Protein AF-A0AB35UHZ3-F1 (afdb_monomer_lite)

Foldseek 3Di:
DDPQPVVCVVVVRDGPVRVVVVVVVVVVVVVVVVVVVVVVVVVVVVVVVVVVVVVVVVVVVVVVVVVVVVVVVVVVVVVVVVVVVVVVVVVVVVVVVVVVVVVVVVVVVVVVVVVLVVVLPVPDDPPDDPVVSVVVSCVVDVPPPPDDDPPPPPPPPPPPPPDDDDDDDDDDPDDDDPDDDDDPDVVVVVVVVVVVVVD

pLDDT: mean 75.97, std 23.44, range [29.17, 98.31]

Organism: NCBI:txid1034346

Structure (mmCIF, N/CA/C/O backbone):
data_AF-A0AB35UHZ3-F1
#
_entry.id   AF-A0AB35UHZ3-F1
#
loop_
_atom_site.group_PDB
_atom_site.id
_atom_site.type_symbol
_atom_site.label_atom_id
_atom_site.label_alt_id
_atom_site.label_comp_id
_atom_site.label_asym_id
_atom_site.label_entity_id
_atom_site.label_seq_id
_atom_site.pdbx_PDB_ins_code
_atom_site.Cartn_x
_atom_site.Cartn_y
_atom_site.Cartn_z
_atom_site.occupancy
_atom_site.B_iso_or_equiv
_atom_site.auth_seq_id
_atom_site.auth_comp_id
_atom_site.auth_asym_id
_atom_site.auth_atom_id
_atom_site.pdbx_PDB_model_num
ATOM 1 N N . MET A 1 1 ? -41.689 -11.304 87.223 1.00 49.06 1 MET A N 1
ATOM 2 C CA . MET A 1 1 ? -40.279 -11.035 86.878 1.00 49.06 1 MET A CA 1
ATOM 3 C C . MET A 1 1 ? -39.934 -11.722 85.562 1.00 49.06 1 MET A C 1
ATOM 5 O O . MET A 1 1 ? -40.329 -12.860 85.347 1.00 49.06 1 MET A O 1
ATOM 9 N N . ASP A 1 2 ? -39.207 -11.002 84.710 1.00 55.88 2 ASP A N 1
ATOM 10 C CA . ASP A 1 2 ? -38.076 -11.542 83.944 1.00 55.88 2 ASP A CA 1
ATOM 11 C C . ASP A 1 2 ? -38.291 -12.353 82.665 1.00 55.88 2 ASP A C 1
ATOM 13 O O . ASP A 1 2 ? -37.602 -13.344 82.442 1.00 55.88 2 ASP A O 1
ATOM 17 N N . LYS A 1 3 ? -39.124 -11.889 81.727 1.00 59.41 3 LYS A N 1
ATOM 18 C CA . LYS A 1 3 ? -38.836 -12.190 80.304 1.00 59.41 3 LYS A CA 1
ATOM 19 C C . LYS A 1 3 ? -37.902 -11.145 79.694 1.00 59.41 3 LYS A C 1
ATOM 21 O O . LYS A 1 3 ? -36.913 -11.494 79.065 1.00 59.41 3 LYS A O 1
ATOM 26 N N . THR A 1 4 ? -38.165 -9.871 79.960 1.00 61.00 4 THR A N 1
ATOM 27 C CA . THR A 1 4 ? -37.361 -8.730 79.498 1.00 61.00 4 THR A CA 1
ATOM 28 C C . THR A 1 4 ? -35.996 -8.638 80.178 1.00 61.00 4 THR A C 1
ATOM 30 O O . THR A 1 4 ? -35.012 -8.339 79.512 1.00 61.00 4 THR A O 1
ATOM 33 N N . VAL A 1 5 ? -35.912 -8.943 81.476 1.00 61.06 5 VAL A N 1
ATOM 34 C CA . VAL A 1 5 ? -34.632 -8.977 82.207 1.00 61.06 5 VAL A CA 1
ATOM 35 C C . VAL A 1 5 ? -33.779 -10.157 81.741 1.00 61.06 5 VAL A C 1
ATOM 37 O O . VAL A 1 5 ? -32.632 -9.936 81.376 1.00 61.06 5 VAL A O 1
ATOM 40 N N . LYS A 1 6 ? -34.355 -11.367 81.610 1.00 65.19 6 LYS A N 1
ATOM 41 C CA . LYS A 1 6 ? -33.663 -12.520 81.000 1.00 65.19 6 LYS A CA 1
ATOM 42 C C . LYS A 1 6 ? -33.138 -12.207 79.598 1.00 65.19 6 LYS A C 1
ATOM 44 O O . LYS A 1 6 ? -32.004 -12.554 79.297 1.00 65.19 6 LYS A O 1
ATOM 49 N N . PHE A 1 7 ? -33.932 -11.536 78.760 1.00 67.75 7 PHE A N 1
ATOM 50 C CA . PHE A 1 7 ? -33.507 -11.141 77.415 1.00 67.75 7 PHE A CA 1
ATOM 51 C C . PHE A 1 7 ? -32.309 -10.180 77.455 1.00 67.75 7 PHE A C 1
ATOM 53 O O . PHE A 1 7 ? -31.307 -10.433 76.794 1.00 67.75 7 PHE A O 1
ATOM 60 N N . LYS A 1 8 ? -32.365 -9.136 78.293 1.00 64.75 8 LYS A N 1
ATOM 61 C CA . LYS A 1 8 ? -31.242 -8.204 78.474 1.00 64.75 8 LYS A CA 1
ATOM 62 C C . LYS A 1 8 ? -29.982 -8.894 78.995 1.00 64.75 8 LYS A C 1
ATOM 64 O O . LYS A 1 8 ? -28.899 -8.581 78.526 1.00 64.75 8 LYS A O 1
ATOM 69 N N . THR A 1 9 ? -30.095 -9.840 79.926 1.00 71.06 9 THR A N 1
ATOM 70 C CA . THR A 1 9 ? -28.935 -10.585 80.443 1.00 71.06 9 THR A CA 1
ATOM 71 C C . THR A 1 9 ? -28.283 -11.463 79.371 1.00 71.06 9 THR A C 1
ATOM 73 O O . THR A 1 9 ? -27.063 -11.559 79.337 1.00 71.06 9 THR A O 1
ATOM 76 N N . VAL A 1 10 ? -29.074 -12.075 78.480 1.00 73.31 10 VAL A N 1
ATOM 77 C CA . VAL A 1 10 ? -28.561 -12.893 77.363 1.00 73.31 10 VAL A CA 1
ATOM 78 C C . VAL A 1 10 ? -27.892 -12.030 76.286 1.00 73.31 10 VAL A C 1
ATOM 80 O O . VAL A 1 10 ? -26.909 -12.457 75.690 1.00 73.31 10 VAL A O 1
ATOM 83 N N . PHE A 1 11 ? -28.382 -10.808 76.067 1.00 72.12 11 PHE A N 1
ATOM 84 C CA . PHE A 1 11 ? -27.860 -9.867 75.071 1.00 72.12 11 PHE A CA 1
ATOM 85 C C . PHE A 1 11 ? -27.055 -8.716 75.696 1.00 72.12 11 PHE A C 1
ATOM 87 O O . PHE A 1 11 ? -27.170 -7.578 75.255 1.00 72.12 11 PHE A O 1
ATOM 94 N N . ASN A 1 12 ? -26.250 -8.979 76.734 1.00 79.81 12 ASN A N 1
ATOM 95 C CA . ASN A 1 12 ? -25.307 -8.010 77.326 1.00 79.81 12 ASN A CA 1
ATOM 96 C C . ASN A 1 12 ? -25.883 -6.601 77.629 1.00 79.81 12 ASN A C 1
ATOM 98 O O . ASN A 1 12 ? -25.170 -5.605 77.570 1.00 79.81 12 ASN A O 1
ATOM 102 N N . GLY A 1 13 ? -27.167 -6.499 77.974 1.00 79.12 13 GLY A N 1
ATOM 103 C CA . GLY A 1 13 ? -27.854 -5.251 78.323 1.00 79.12 13 GLY A CA 1
ATOM 104 C C . GLY A 1 13 ? -28.809 -4.703 77.256 1.00 79.12 13 GLY A C 1
ATOM 105 O O . GLY A 1 13 ? -29.652 -3.867 77.601 1.00 79.12 13 GLY A O 1
ATOM 106 N N . TYR A 1 14 ? -28.759 -5.205 76.019 1.00 80.31 14 TYR A N 1
ATOM 107 C CA . TYR A 1 14 ? -29.633 -4.760 74.929 1.00 80.31 14 TYR A CA 1
ATOM 108 C C . TYR A 1 14 ? -31.063 -5.293 75.071 1.00 80.31 14 TYR A C 1
ATOM 110 O O . TYR A 1 14 ? -31.311 -6.454 75.410 1.00 80.31 14 TYR A O 1
ATOM 118 N N . SER A 1 15 ? -32.038 -4.426 74.816 1.00 83.75 15 SER A N 1
ATOM 119 C CA . SER A 1 15 ? -33.444 -4.797 74.699 1.00 83.75 15 SER A CA 1
ATOM 120 C C . SER A 1 15 ? -33.733 -5.454 73.349 1.00 83.75 15 SER A C 1
ATOM 122 O O . SER A 1 15 ? -33.038 -5.232 72.363 1.00 83.75 15 SER A O 1
ATOM 124 N N . LYS A 1 16 ? -34.810 -6.243 73.292 1.00 83.88 16 LYS A N 1
ATOM 125 C CA . LYS A 1 16 ? -35.265 -6.889 72.054 1.00 83.88 16 LYS A CA 1
ATOM 126 C C . LYS A 1 16 ? -35.447 -5.891 70.908 1.00 83.88 16 LYS A C 1
ATOM 128 O O . LYS A 1 16 ? -35.025 -6.165 69.797 1.00 83.88 16 LYS A O 1
ATOM 133 N N . THR A 1 17 ? -36.021 -4.730 71.204 1.00 85.44 17 THR A N 1
ATOM 134 C CA . THR A 1 17 ? -36.287 -3.689 70.212 1.00 85.44 17 THR A CA 1
ATOM 135 C C . THR A 1 17 ? -35.003 -3.106 69.621 1.00 85.44 17 THR A C 1
ATOM 137 O O . THR A 1 17 ? -34.953 -2.873 68.422 1.00 85.44 17 THR A O 1
ATOM 140 N N . GLU A 1 18 ? -33.960 -2.911 70.436 1.00 85.56 18 GLU A N 1
ATOM 141 C CA . GLU A 1 18 ? -32.652 -2.420 69.967 1.00 85.56 18 GLU A CA 1
ATOM 142 C C . GLU A 1 18 ? -31.957 -3.448 69.067 1.00 85.56 18 GLU A C 1
ATOM 144 O O . GLU A 1 18 ? -31.389 -3.084 68.042 1.00 85.56 18 GLU A O 1
ATOM 149 N N . VAL A 1 19 ? -32.047 -4.737 69.417 1.00 87.31 19 VAL A N 1
ATOM 150 C CA . VAL A 1 19 ? -31.505 -5.825 68.589 1.00 87.31 19 VAL A CA 1
ATOM 151 C C . VAL A 1 19 ? -32.262 -5.930 67.262 1.00 87.31 19 VAL A C 1
ATOM 153 O O . VAL A 1 19 ? -31.631 -5.976 66.212 1.00 87.31 19 VAL A O 1
ATOM 156 N N . ASP A 1 20 ? -33.598 -5.914 67.289 1.00 88.94 20 ASP A N 1
ATOM 157 C CA . ASP A 1 20 ? -34.429 -5.980 66.079 1.00 88.94 20 ASP A CA 1
ATOM 158 C C . ASP A 1 20 ? -34.189 -4.759 65.168 1.00 88.94 20 ASP A C 1
ATOM 160 O O . ASP A 1 20 ? -34.125 -4.891 63.946 1.00 88.94 20 ASP A O 1
ATOM 164 N N . GLN A 1 21 ? -34.010 -3.568 65.750 1.00 90.81 21 GLN A N 1
ATOM 165 C CA . GLN A 1 21 ? -33.693 -2.356 64.998 1.00 90.81 21 GLN A CA 1
ATOM 166 C C . GLN A 1 21 ? -32.311 -2.443 64.339 1.00 90.81 21 GLN A C 1
ATOM 168 O O . GLN A 1 21 ? -32.199 -2.177 63.145 1.00 90.81 21 GLN A O 1
ATOM 173 N N . TYR A 1 22 ? -31.286 -2.876 65.077 1.00 91.75 22 TYR A N 1
ATOM 174 C CA . TYR A 1 22 ? -29.945 -3.066 64.522 1.00 91.75 22 TYR A CA 1
ATOM 175 C C . TYR A 1 22 ? -29.931 -4.100 63.388 1.00 91.75 22 TYR A C 1
ATOM 177 O O . TYR A 1 22 ? -29.310 -3.873 62.353 1.00 91.75 22 TYR A O 1
ATOM 185 N N . LEU A 1 23 ? -30.651 -5.217 63.545 1.00 92.19 23 LEU A N 1
ATOM 186 C CA . LEU A 1 23 ? -30.766 -6.236 62.498 1.00 92.19 23 LEU A CA 1
ATOM 187 C C . LEU A 1 23 ? -31.453 -5.691 61.237 1.00 92.19 23 LEU A C 1
ATOM 189 O O . LEU A 1 23 ? -30.994 -5.977 60.134 1.00 92.19 23 LEU A O 1
ATOM 193 N N . ASN A 1 24 ? -32.500 -4.874 61.385 1.00 94.81 24 ASN A N 1
ATOM 194 C CA . ASN A 1 24 ? -33.162 -4.223 60.250 1.00 94.81 24 ASN A CA 1
ATOM 195 C C . ASN A 1 24 ? -32.256 -3.198 59.548 1.00 94.81 24 ASN A C 1
ATOM 197 O O . ASN A 1 24 ? -32.257 -3.109 58.318 1.00 94.81 24 ASN A O 1
ATOM 201 N N . GLU A 1 25 ? -31.480 -2.421 60.307 1.00 95.00 25 GLU A N 1
ATOM 202 C CA . GLU A 1 25 ? -30.504 -1.475 59.755 1.00 95.00 25 GLU A CA 1
ATOM 203 C C . GLU A 1 25 ? -29.391 -2.207 58.994 1.00 95.00 25 GLU A C 1
ATOM 205 O O . GLU A 1 25 ? -29.036 -1.798 57.886 1.00 95.00 25 GLU A O 1
ATOM 210 N N . LEU A 1 26 ? -28.892 -3.319 59.543 1.00 95.38 26 LEU A N 1
ATOM 211 C CA . LEU A 1 26 ? -27.867 -4.147 58.914 1.00 95.38 26 LEU A CA 1
ATOM 212 C C . LEU A 1 26 ? -28.373 -4.803 57.622 1.00 95.38 26 LEU A C 1
ATOM 214 O O . LEU A 1 26 ? -27.672 -4.768 56.614 1.00 95.38 26 LEU A O 1
ATOM 218 N N . ASP A 1 27 ? -29.592 -5.352 57.623 1.00 95.88 27 ASP A N 1
ATOM 219 C CA . ASP A 1 27 ? -30.205 -5.915 56.412 1.00 95.88 27 ASP A CA 1
ATOM 220 C C . ASP A 1 27 ? -30.384 -4.833 55.339 1.00 95.88 27 ASP A C 1
ATOM 222 O O . ASP A 1 27 ? -29.987 -5.013 54.189 1.00 95.88 27 ASP A O 1
ATOM 226 N N . THR A 1 28 ? -30.862 -3.647 55.726 1.00 96.50 28 THR A N 1
ATOM 227 C CA . THR A 1 28 ? -31.002 -2.510 54.804 1.00 96.50 28 THR A CA 1
ATOM 228 C C . THR A 1 28 ? -29.656 -2.090 54.205 1.00 96.50 28 THR A C 1
ATOM 230 O O . THR A 1 28 ? -29.567 -1.843 52.999 1.00 96.50 28 THR A O 1
ATOM 233 N N . GLN A 1 29 ? -28.592 -2.014 55.013 1.00 96.19 29 GLN A N 1
ATOM 234 C CA . GLN A 1 29 ? -27.242 -1.721 54.519 1.00 96.19 29 GLN A CA 1
ATOM 235 C C . GLN A 1 29 ? -26.752 -2.794 53.549 1.00 96.19 29 GLN A C 1
ATOM 237 O O . GLN A 1 29 ? -26.299 -2.451 52.457 1.00 96.19 29 GLN A O 1
ATOM 242 N N . TYR A 1 30 ? -26.911 -4.071 53.899 1.00 96.38 30 TYR A N 1
ATOM 243 C CA . TYR A 1 30 ? -26.516 -5.188 53.048 1.00 96.38 30 TYR A CA 1
ATOM 244 C C . TYR A 1 30 ? -27.223 -5.149 51.686 1.00 96.38 30 TYR A C 1
ATOM 246 O O . TYR A 1 30 ? -26.570 -5.254 50.648 1.00 96.38 30 TYR A O 1
ATOM 254 N N . GLN A 1 31 ? -28.541 -4.926 51.661 1.00 96.25 31 GLN A N 1
ATOM 255 C CA . GLN A 1 31 ? -29.294 -4.816 50.407 1.00 96.25 31 GLN A CA 1
ATOM 256 C C . GLN A 1 31 ? -28.825 -3.626 49.560 1.00 96.25 31 GLN A C 1
ATOM 258 O O . GLN A 1 31 ? -28.671 -3.748 48.342 1.00 96.25 31 GLN A O 1
ATOM 263 N N . ASN A 1 32 ? -28.556 -2.481 50.192 1.00 96.44 32 ASN A N 1
ATOM 264 C CA . ASN A 1 32 ? -28.061 -1.290 49.503 1.00 96.44 32 ASN A CA 1
ATOM 265 C C . ASN A 1 32 ? -26.665 -1.505 48.904 1.00 96.44 32 ASN A C 1
ATOM 267 O O . ASN A 1 32 ? -26.437 -1.140 47.748 1.00 96.44 32 ASN A O 1
ATOM 271 N N . GLU A 1 33 ? -25.743 -2.117 49.649 1.00 96.56 33 GLU A N 1
ATOM 272 C CA . GLU A 1 33 ? -24.407 -2.460 49.151 1.00 96.56 33 GLU A CA 1
ATOM 273 C C . GLU A 1 33 ? -24.481 -3.487 48.022 1.00 96.56 33 GLU A C 1
ATOM 275 O O . GLU A 1 33 ? -23.847 -3.305 46.982 1.00 96.56 33 GLU A O 1
ATOM 280 N N . HIS A 1 34 ? -25.315 -4.517 48.165 1.00 96.62 34 HIS A N 1
ATOM 281 C CA . HIS A 1 34 ? -25.523 -5.517 47.123 1.00 96.62 34 HIS A CA 1
ATOM 282 C C . HIS A 1 34 ? -26.044 -4.885 45.819 1.00 96.62 34 HIS A C 1
ATOM 284 O O . HIS A 1 34 ? -25.563 -5.193 44.722 1.00 96.62 34 HIS A O 1
ATOM 290 N N . LEU A 1 35 ? -26.989 -3.944 45.918 1.00 97.12 35 LEU A N 1
ATOM 291 C CA . LEU A 1 35 ? -27.477 -3.149 44.787 1.00 97.12 35 LEU A CA 1
ATOM 292 C C . LEU A 1 35 ? -26.380 -2.270 44.175 1.00 97.12 35 LEU A C 1
ATOM 294 O O . LEU A 1 35 ? -26.283 -2.180 42.949 1.00 97.12 35 LEU A O 1
ATOM 298 N N . ALA A 1 36 ? -25.552 -1.627 45.000 1.00 96.88 36 ALA A N 1
ATOM 299 C CA . ALA A 1 36 ? -24.447 -0.795 44.533 1.00 96.88 36 ALA A CA 1
ATOM 300 C C . ALA A 1 36 ? -23.397 -1.620 43.773 1.00 96.88 36 ALA A C 1
ATOM 302 O O . ALA A 1 36 ? -23.001 -1.235 42.671 1.00 96.88 36 ALA A O 1
ATOM 303 N N . ILE A 1 37 ? -23.016 -2.785 44.304 1.00 96.44 37 ILE A N 1
ATOM 304 C CA . ILE A 1 37 ? -22.088 -3.725 43.661 1.00 96.44 37 ILE A CA 1
ATOM 305 C C . ILE A 1 37 ? -22.668 -4.223 42.336 1.00 96.44 37 ILE A C 1
ATOM 307 O O . ILE A 1 37 ? -21.986 -4.180 41.315 1.00 96.44 37 ILE A O 1
ATOM 311 N N . SER A 1 38 ? -23.943 -4.621 42.319 1.00 97.12 38 SER A N 1
ATOM 312 C CA . SER A 1 38 ? -24.609 -5.099 41.100 1.00 97.12 38 SER A CA 1
ATOM 313 C C . SER A 1 38 ? -24.605 -4.037 39.993 1.00 97.12 38 SER A C 1
ATOM 315 O O . SER A 1 38 ? -24.315 -4.333 38.834 1.00 97.12 38 SER A O 1
ATOM 317 N N . ARG A 1 39 ? -24.867 -2.770 40.345 1.00 97.44 39 ARG A N 1
ATOM 318 C CA . ARG A 1 39 ? -24.799 -1.640 39.402 1.00 97.44 39 ARG A CA 1
ATOM 319 C C . ARG A 1 39 ? -23.380 -1.391 38.903 1.00 97.44 39 ARG A C 1
ATOM 321 O O . ARG A 1 39 ? -23.199 -1.116 37.719 1.00 97.44 39 ARG A O 1
ATOM 328 N N . LEU A 1 40 ? -22.389 -1.480 39.789 1.00 97.81 40 LEU A N 1
ATOM 329 C CA . LEU A 1 40 ? -20.987 -1.306 39.424 1.00 97.81 40 LEU A CA 1
ATOM 330 C C . LEU A 1 40 ? -20.530 -2.397 38.449 1.00 97.81 40 LEU A C 1
ATOM 332 O O . LEU A 1 40 ? -19.910 -2.075 37.440 1.00 97.81 40 LEU A O 1
ATOM 336 N N . MET A 1 41 ? -20.887 -3.660 38.707 1.00 97.31 41 MET A N 1
ATOM 337 C CA . MET A 1 41 ? -20.579 -4.780 37.813 1.00 97.31 41 MET A CA 1
ATOM 338 C C . MET A 1 41 ? -21.206 -4.593 36.433 1.00 97.31 41 MET A C 1
ATOM 340 O O . MET A 1 41 ? -20.506 -4.721 35.433 1.00 97.31 41 MET A O 1
ATOM 344 N N . LEU A 1 42 ? -22.489 -4.222 36.368 1.00 97.50 42 LEU A N 1
ATOM 345 C CA . LEU A 1 42 ? -23.168 -3.971 35.096 1.00 97.50 42 LEU A CA 1
ATOM 346 C C . LEU A 1 42 ? -22.502 -2.827 34.312 1.00 97.50 42 LEU A C 1
ATOM 348 O O . LEU A 1 42 ? -22.315 -2.916 33.102 1.00 97.50 42 LEU A O 1
ATOM 352 N N . ASN A 1 43 ? -22.116 -1.748 34.997 1.00 97.62 43 ASN A N 1
ATOM 353 C CA . ASN A 1 43 ? -21.422 -0.628 34.364 1.00 97.62 43 ASN A CA 1
ATOM 354 C C . ASN A 1 43 ? -20.041 -1.053 33.838 1.00 97.62 43 ASN A C 1
ATOM 356 O O . ASN A 1 43 ? -19.709 -0.774 32.689 1.00 97.62 43 ASN A O 1
ATOM 360 N N . ALA A 1 44 ? -19.271 -1.796 34.636 1.00 96.38 44 ALA A N 1
ATOM 361 C CA . ALA A 1 44 ? -17.966 -2.310 34.232 1.00 96.38 44 ALA A CA 1
ATOM 362 C C . ALA A 1 44 ? -18.052 -3.265 33.027 1.00 96.38 44 ALA A C 1
ATOM 364 O O . ALA A 1 44 ? -17.200 -3.200 32.138 1.00 96.38 44 ALA A O 1
ATOM 365 N N . GLN A 1 45 ? -19.089 -4.106 32.971 1.00 97.81 45 GLN A N 1
ATOM 366 C CA . GLN A 1 45 ? -19.374 -4.980 31.829 1.00 97.81 45 GLN A CA 1
ATOM 367 C C . GLN A 1 45 ? -19.685 -4.160 30.577 1.00 97.81 45 GLN A C 1
ATOM 369 O O . GLN A 1 45 ? -18.951 -4.253 29.598 1.00 97.81 45 GLN A O 1
ATOM 374 N N . ASN A 1 46 ? -20.668 -3.258 30.650 1.00 97.88 46 ASN A N 1
ATOM 375 C CA . ASN A 1 46 ? -21.024 -2.389 29.526 1.00 97.88 46 ASN A CA 1
ATOM 376 C C . ASN A 1 46 ? -19.826 -1.569 29.030 1.00 97.88 46 ASN A C 1
ATOM 378 O O . ASN A 1 46 ? -19.655 -1.363 27.829 1.00 97.88 46 ASN A O 1
ATOM 382 N N . ARG A 1 47 ? -18.981 -1.089 29.950 1.00 97.69 47 ARG A N 1
ATOM 383 C CA . ARG A 1 47 ? -17.790 -0.324 29.589 1.00 97.69 47 ARG A CA 1
ATOM 384 C C . ARG A 1 47 ? -16.731 -1.194 28.920 1.00 97.69 47 ARG A C 1
ATOM 386 O O . ARG A 1 47 ? -16.091 -0.724 27.984 1.00 97.69 47 ARG A O 1
ATOM 393 N N . SER A 1 48 ? -16.555 -2.433 29.373 1.00 97.44 48 SER A N 1
ATOM 394 C CA . SER A 1 48 ? -15.655 -3.388 28.718 1.00 97.44 48 SER A CA 1
ATOM 395 C C . SER A 1 48 ? -16.129 -3.716 27.309 1.00 97.44 48 SER A C 1
ATOM 397 O O . SER A 1 48 ? -15.330 -3.635 26.381 1.00 97.44 48 SER A O 1
ATOM 399 N N . ASP A 1 49 ? -17.421 -3.986 27.129 1.00 97.81 49 ASP A N 1
ATOM 400 C CA . ASP A 1 49 ? -17.995 -4.299 25.817 1.00 97.81 49 ASP A CA 1
ATOM 401 C C . ASP A 1 49 ? -17.822 -3.134 24.835 1.00 97.81 49 ASP A C 1
ATOM 403 O O . ASP A 1 49 ? -17.440 -3.338 23.684 1.00 97.81 49 ASP A O 1
ATOM 407 N N . GLN A 1 50 ? -18.008 -1.893 25.299 1.00 98.12 50 GLN A N 1
ATOM 408 C CA . GLN A 1 50 ? -17.722 -0.698 24.498 1.00 98.12 50 GLN A CA 1
ATOM 409 C C . GLN A 1 50 ? -16.253 -0.617 24.075 1.00 98.12 50 GLN A C 1
ATOM 411 O O . GLN A 1 50 ? -15.967 -0.351 22.911 1.00 98.12 50 GLN A O 1
ATOM 416 N N . ILE A 1 51 ? -15.318 -0.854 25.000 1.00 98.06 51 ILE A N 1
ATOM 417 C CA . ILE A 1 51 ? -13.880 -0.809 24.700 1.00 98.06 51 ILE A CA 1
ATOM 418 C C . ILE A 1 51 ? -13.512 -1.881 23.671 1.00 98.06 51 ILE A C 1
ATOM 420 O O . ILE A 1 51 ? -12.754 -1.597 22.745 1.00 98.06 51 ILE A O 1
ATOM 424 N N . ILE A 1 52 ? -14.055 -3.092 23.817 1.00 98.06 52 ILE A N 1
ATOM 425 C CA . ILE A 1 52 ? -13.827 -4.194 22.878 1.00 98.06 52 ILE A CA 1
ATOM 426 C C . ILE A 1 52 ? -14.355 -3.814 21.496 1.00 98.06 52 ILE A C 1
ATOM 428 O O . ILE A 1 52 ? -13.603 -3.872 20.528 1.00 98.06 52 ILE A O 1
ATOM 432 N N . HIS A 1 53 ? -15.595 -3.336 21.410 1.00 97.88 53 HIS A N 1
ATOM 433 C CA . HIS A 1 53 ? -16.195 -2.945 20.138 1.00 97.88 53 HIS A CA 1
ATOM 434 C C . HIS A 1 53 ? -15.422 -1.804 19.456 1.00 97.88 53 HIS A C 1
ATOM 436 O O . HIS A 1 53 ? -15.194 -1.831 18.247 1.00 97.88 53 HIS A O 1
ATOM 442 N N . GLU A 1 54 ? -14.994 -0.784 20.205 1.00 98.06 54 GLU A N 1
ATOM 443 C CA . GLU A 1 54 ? -14.169 0.299 19.658 1.00 98.06 54 GLU A CA 1
ATOM 444 C C . GLU A 1 54 ? -12.812 -0.215 19.155 1.00 98.06 54 GLU A C 1
ATOM 446 O O . GLU A 1 54 ? -12.330 0.227 18.109 1.00 98.06 54 GLU A O 1
ATOM 451 N N . ALA A 1 55 ? -12.187 -1.145 19.880 1.00 97.44 55 ALA A N 1
ATOM 452 C CA . ALA A 1 55 ? -10.919 -1.742 19.479 1.00 97.44 55 ALA A CA 1
ATOM 453 C C . ALA A 1 55 ? -11.068 -2.589 18.206 1.00 97.44 55 ALA A C 1
ATOM 455 O O . ALA A 1 55 ? -10.243 -2.471 17.299 1.00 97.44 55 ALA A O 1
ATOM 456 N N . GLU A 1 56 ? -12.130 -3.388 18.109 1.00 98.12 56 GLU A N 1
ATOM 457 C CA . GLU A 1 56 ? -12.455 -4.186 16.923 1.00 98.12 56 GLU A CA 1
ATOM 458 C C . GLU A 1 56 ? -12.713 -3.299 15.704 1.00 98.12 56 GLU A C 1
ATOM 460 O O . GLU A 1 56 ? -12.164 -3.552 14.630 1.00 98.12 56 GLU A O 1
ATOM 465 N N . GLN A 1 57 ? -13.471 -2.213 15.874 1.00 98.31 57 GLN A N 1
ATOM 466 C CA . GLN A 1 57 ? -13.721 -1.259 14.798 1.00 98.31 57 GLN A CA 1
ATOM 467 C C . GLN A 1 57 ? -12.420 -0.615 14.304 1.00 98.31 57 GLN A C 1
ATOM 469 O O . GLN A 1 57 ? -12.153 -0.607 13.103 1.00 98.31 57 GLN A O 1
ATOM 474 N N . ARG A 1 58 ? -11.569 -0.123 15.215 1.00 97.81 58 ARG A N 1
ATOM 475 C CA . ARG A 1 58 ? -10.276 0.469 14.832 1.00 97.81 58 ARG A CA 1
ATOM 476 C C . ARG A 1 58 ? -9.363 -0.547 14.154 1.00 97.81 58 ARG A C 1
ATOM 478 O O . ARG A 1 58 ? -8.676 -0.201 13.198 1.00 97.81 58 ARG A O 1
ATOM 485 N N . ALA A 1 59 ? -9.350 -1.795 14.620 1.00 97.38 59 ALA A N 1
ATOM 486 C CA . ALA A 1 59 ? -8.578 -2.856 13.985 1.00 97.38 59 ALA A CA 1
ATOM 487 C C . ALA A 1 59 ? -9.060 -3.118 12.549 1.00 97.38 59 ALA A C 1
ATOM 489 O O . ALA A 1 59 ? -8.237 -3.215 11.638 1.00 97.38 59 ALA A O 1
ATOM 490 N N . ALA A 1 60 ? -10.376 -3.163 12.328 1.00 97.88 60 ALA A N 1
ATOM 491 C CA . ALA A 1 60 ? -10.955 -3.317 10.996 1.00 97.88 60 ALA A CA 1
ATOM 492 C C . ALA A 1 60 ? -10.604 -2.140 10.068 1.00 97.88 60 ALA A C 1
ATOM 494 O O . ALA A 1 60 ? -10.236 -2.357 8.915 1.00 97.88 60 ALA A O 1
ATOM 495 N N . GLU A 1 61 ? -10.648 -0.904 10.571 1.00 98.00 61 GLU A N 1
ATOM 496 C CA . GLU A 1 61 ? -10.257 0.294 9.814 1.00 98.00 61 GLU A CA 1
ATOM 497 C C . GLU A 1 61 ? -8.773 0.271 9.418 1.00 98.00 61 GLU A C 1
ATOM 499 O O . GLU A 1 61 ? -8.429 0.574 8.272 1.00 98.00 61 GLU A O 1
ATOM 504 N N . ILE A 1 62 ? -7.888 -0.136 10.334 1.00 98.06 62 ILE A N 1
ATOM 505 C CA . ILE A 1 62 ? -6.450 -0.274 10.062 1.00 98.06 62 ILE A CA 1
ATOM 506 C C . ILE A 1 62 ? -6.203 -1.335 8.987 1.00 98.06 62 ILE A C 1
ATOM 508 O O . ILE A 1 62 ? -5.437 -1.084 8.056 1.00 98.06 62 ILE A O 1
ATOM 512 N N . LEU A 1 63 ? -6.856 -2.496 9.088 1.00 98.06 63 LEU A N 1
ATOM 513 C CA . LEU A 1 63 ? -6.726 -3.568 8.099 1.00 98.06 63 LEU A CA 1
ATOM 514 C C . LEU A 1 63 ? -7.222 -3.122 6.721 1.00 98.06 63 LEU A C 1
ATOM 516 O O . LEU A 1 63 ? -6.510 -3.293 5.734 1.00 98.06 63 LEU A O 1
ATOM 520 N N . ALA A 1 64 ? -8.390 -2.480 6.653 1.00 97.75 64 ALA A N 1
ATOM 521 C CA . ALA A 1 64 ? -8.937 -1.968 5.400 1.00 97.75 64 ALA A CA 1
ATOM 522 C C . ALA A 1 64 ? -8.003 -0.939 4.744 1.00 97.75 64 ALA A C 1
ATOM 524 O O . ALA A 1 64 ? -7.787 -0.976 3.530 1.00 97.75 64 ALA A O 1
ATOM 525 N N . LYS A 1 65 ? -7.406 -0.047 5.544 1.00 97.94 65 LYS A N 1
ATOM 526 C CA . LYS A 1 65 ? -6.424 0.922 5.052 1.00 97.94 65 LYS A CA 1
ATOM 527 C C . LYS A 1 65 ? -5.153 0.239 4.548 1.00 97.94 65 LYS A C 1
ATOM 529 O O . LYS A 1 65 ? -4.708 0.538 3.446 1.00 97.94 65 LYS A O 1
ATOM 534 N N . ALA A 1 66 ? -4.606 -0.710 5.306 1.00 96.81 66 ALA A N 1
ATOM 535 C CA . ALA A 1 66 ? -3.411 -1.449 4.905 1.00 96.81 66 ALA A CA 1
ATOM 536 C C . ALA A 1 66 ? -3.625 -2.235 3.599 1.00 96.81 66 ALA A C 1
ATOM 538 O O . ALA A 1 66 ? -2.746 -2.265 2.738 1.00 96.81 66 ALA A O 1
ATOM 539 N N . GLU A 1 67 ? -4.804 -2.834 3.410 1.00 97.38 67 GLU A N 1
ATOM 540 C CA . GLU A 1 67 ? -5.162 -3.501 2.157 1.00 97.38 67 GLU A CA 1
ATOM 541 C C . GLU A 1 67 ? -5.276 -2.525 0.980 1.00 97.38 67 GLU A C 1
ATOM 543 O O . GLU A 1 67 ? -4.845 -2.851 -0.129 1.00 97.38 67 GLU A O 1
ATOM 548 N N . ALA A 1 68 ? -5.853 -1.341 1.198 1.00 97.62 68 ALA A N 1
ATOM 549 C CA . ALA A 1 68 ? -5.951 -0.306 0.174 1.00 97.62 68 ALA A CA 1
ATOM 550 C C . ALA A 1 68 ? -4.562 0.202 -0.241 1.00 97.62 68 ALA A C 1
ATOM 552 O O . ALA A 1 68 ? -4.250 0.214 -1.434 1.00 97.62 68 ALA A O 1
ATOM 553 N N . ASP A 1 69 ? -3.708 0.521 0.733 1.00 97.62 69 ASP A N 1
ATOM 554 C CA . ASP A 1 69 ? -2.335 0.977 0.505 1.00 97.62 69 ASP A CA 1
ATOM 555 C C . ASP A 1 69 ? -1.519 -0.103 -0.226 1.00 97.62 69 ASP A C 1
ATOM 557 O O . ASP A 1 69 ? -0.832 0.180 -1.208 1.00 97.62 69 ASP A O 1
ATOM 561 N N . SER A 1 70 ? -1.655 -1.373 0.174 1.00 96.88 70 SER A N 1
ATOM 562 C CA . SER A 1 70 ? -0.989 -2.499 -0.491 1.00 96.88 70 SER A CA 1
ATOM 563 C C . SER A 1 70 ? -1.417 -2.654 -1.955 1.00 96.88 70 SER A C 1
ATOM 565 O O . SER A 1 70 ? -0.573 -2.862 -2.832 1.00 96.88 70 SER A O 1
ATOM 567 N N . LYS A 1 71 ? -2.718 -2.523 -2.249 1.00 97.44 71 LYS A N 1
ATOM 568 C CA . LYS A 1 71 ? -3.234 -2.565 -3.628 1.00 97.44 71 LYS A CA 1
ATOM 569 C C . LYS A 1 71 ? -2.700 -1.407 -4.465 1.00 97.44 71 LYS A C 1
ATOM 571 O O . LYS A 1 71 ? -2.325 -1.635 -5.613 1.00 97.44 71 LYS A O 1
ATOM 576 N N . MET A 1 72 ? -2.643 -0.205 -3.895 1.00 98.06 72 MET A N 1
ATOM 577 C CA . MET A 1 72 ? -2.112 0.985 -4.562 1.00 98.06 72 MET A CA 1
ATOM 578 C C . MET A 1 72 ? -0.630 0.811 -4.903 1.00 98.06 72 MET A C 1
ATOM 580 O O . MET A 1 72 ? -0.269 0.905 -6.072 1.00 98.06 72 MET A O 1
ATOM 584 N N . ILE A 1 73 ? 0.197 0.429 -3.925 1.00 97.50 73 ILE A N 1
ATOM 585 C CA . ILE A 1 73 ? 1.633 0.176 -4.130 1.00 97.50 73 ILE A CA 1
ATOM 586 C C . ILE A 1 73 ? 1.848 -0.886 -5.213 1.00 97.50 73 ILE A C 1
ATOM 588 O O . ILE A 1 73 ? 2.714 -0.741 -6.073 1.00 97.50 73 ILE A O 1
ATOM 592 N N . ARG A 1 74 ? 1.051 -1.961 -5.207 1.00 97.38 74 ARG A N 1
ATOM 593 C CA . ARG A 1 74 ? 1.155 -3.011 -6.227 1.00 97.38 74 ARG A CA 1
ATOM 594 C C . ARG A 1 74 ? 0.789 -2.503 -7.623 1.00 97.38 74 ARG A C 1
ATOM 596 O O . ARG A 1 74 ? 1.442 -2.894 -8.587 1.00 97.38 74 ARG A O 1
ATOM 603 N N . ALA A 1 75 ? -0.245 -1.673 -7.736 1.00 97.25 75 ALA A N 1
ATOM 604 C CA . ALA A 1 75 ? -0.648 -1.086 -9.009 1.00 97.25 75 ALA A CA 1
ATOM 605 C C . ALA A 1 75 ? 0.430 -0.136 -9.553 1.00 97.25 75 ALA A C 1
ATOM 607 O O . ALA A 1 75 ? 0.808 -0.258 -10.716 1.00 97.25 75 ALA A O 1
ATOM 608 N N . GLU A 1 76 ? 0.977 0.734 -8.702 1.00 97.62 76 GLU A N 1
ATOM 609 C CA . GLU A 1 76 ? 2.082 1.633 -9.052 1.00 97.62 76 GLU A CA 1
ATOM 610 C C . GLU A 1 76 ? 3.328 0.851 -9.481 1.00 97.62 76 GLU A C 1
ATOM 612 O O . GLU A 1 76 ? 3.928 1.156 -10.509 1.00 97.62 76 GLU A O 1
ATOM 617 N N . ALA A 1 77 ? 3.688 -0.209 -8.753 1.00 96.81 77 ALA A N 1
ATOM 618 C CA . ALA A 1 77 ? 4.837 -1.042 -9.092 1.00 96.81 77 ALA A CA 1
ATOM 619 C C . ALA A 1 77 ? 4.681 -1.742 -10.454 1.00 96.81 77 ALA A C 1
ATOM 621 O O . ALA A 1 77 ? 5.634 -1.786 -11.235 1.00 96.81 77 ALA A O 1
ATOM 622 N N . GLU A 1 78 ? 3.497 -2.280 -10.767 1.00 97.44 78 GLU A N 1
ATOM 623 C CA . GLU A 1 78 ? 3.248 -2.879 -12.086 1.00 97.44 78 GLU A CA 1
ATOM 624 C C . GLU A 1 78 ? 3.241 -1.829 -13.201 1.00 97.44 78 GLU A C 1
ATOM 626 O O . GLU A 1 78 ? 3.744 -2.110 -14.289 1.00 97.44 78 GLU A O 1
ATOM 631 N N . GLN A 1 79 ? 2.741 -0.618 -12.937 1.00 98.00 79 GLN A N 1
ATOM 632 C CA . GLN A 1 79 ? 2.801 0.481 -13.897 1.00 98.00 79 GLN A CA 1
ATOM 633 C C . GLN A 1 79 ? 4.251 0.889 -14.187 1.00 98.00 79 GLN A C 1
ATOM 635 O O . GLN A 1 79 ? 4.667 0.858 -15.340 1.00 98.00 79 GLN A O 1
ATOM 640 N N . VAL A 1 80 ? 5.049 1.173 -13.153 1.00 97.88 80 VAL A N 1
ATOM 641 C CA . VAL A 1 80 ? 6.466 1.553 -13.302 1.00 97.88 80 VAL A CA 1
ATOM 642 C C . VAL A 1 80 ? 7.252 0.472 -14.042 1.00 97.88 80 VAL A C 1
ATOM 644 O O . VAL A 1 80 ? 8.072 0.765 -14.910 1.00 97.88 80 VAL A O 1
ATOM 647 N N . LYS A 1 81 ? 6.985 -0.801 -13.743 1.00 97.56 81 LYS A N 1
ATOM 648 C CA . LYS A 1 81 ? 7.590 -1.929 -14.455 1.00 97.56 81 LYS A CA 1
ATOM 649 C C . LYS A 1 81 ? 7.191 -1.958 -15.931 1.00 97.56 81 LYS A C 1
ATOM 651 O O . LYS A 1 81 ? 8.046 -2.229 -16.774 1.00 97.56 81 LYS A O 1
ATOM 656 N N . ALA A 1 82 ? 5.920 -1.723 -16.255 1.00 97.56 82 ALA A N 1
ATOM 657 C CA . ALA A 1 82 ? 5.455 -1.675 -17.638 1.00 97.56 82 ALA A CA 1
ATOM 658 C C . ALA A 1 82 ? 6.113 -0.521 -18.410 1.00 97.56 82 ALA A C 1
ATOM 660 O O . ALA A 1 82 ? 6.623 -0.746 -19.511 1.00 97.56 82 ALA A O 1
ATOM 661 N N . ASP A 1 83 ? 6.181 0.659 -17.795 1.00 97.81 83 ASP A N 1
ATOM 662 C CA . ASP A 1 83 ? 6.807 1.852 -18.363 1.00 97.81 83 ASP A CA 1
ATOM 663 C C . ASP A 1 83 ? 8.302 1.616 -18.621 1.00 97.81 83 ASP A C 1
ATOM 665 O O . ASP A 1 83 ? 8.777 1.829 -19.737 1.00 97.81 83 ASP A O 1
ATOM 669 N N . LEU A 1 84 ? 9.028 1.047 -17.651 1.00 97.88 84 LEU A N 1
ATOM 670 C CA . LEU A 1 84 ? 10.444 0.697 -17.803 1.00 97.88 84 LEU A CA 1
ATOM 671 C C . LEU A 1 84 ? 10.673 -0.313 -18.937 1.00 97.88 84 LEU A C 1
ATOM 673 O O . LEU A 1 84 ? 11.612 -0.182 -19.723 1.00 97.88 84 LEU A O 1
ATOM 677 N N . ILE A 1 85 ? 9.819 -1.336 -19.055 1.00 97.62 85 ILE A N 1
ATOM 678 C CA . ILE A 1 85 ? 9.910 -2.312 -20.151 1.00 97.62 85 ILE A CA 1
ATOM 679 C C . ILE A 1 85 ? 9.697 -1.624 -21.504 1.00 97.62 85 ILE A C 1
ATOM 681 O O . ILE A 1 85 ? 10.386 -1.951 -22.473 1.00 97.62 85 ILE A O 1
ATOM 685 N N . GLN A 1 86 ? 8.747 -0.695 -21.594 1.00 97.62 86 GLN A N 1
ATOM 686 C CA . GLN A 1 86 ? 8.476 0.045 -22.821 1.00 97.62 86 GLN A CA 1
ATOM 687 C C . GLN A 1 86 ? 9.630 0.987 -23.188 1.00 97.62 86 GLN A C 1
ATOM 689 O O . GLN A 1 86 ? 10.031 1.035 -24.355 1.00 97.62 86 GLN A O 1
ATOM 694 N N . GLU A 1 87 ? 10.200 1.680 -22.207 1.00 97.88 87 GLU A N 1
ATOM 695 C CA . GLU A 1 87 ? 11.372 2.534 -22.390 1.00 97.88 87 GLU A CA 1
ATOM 696 C C . GLU A 1 87 ? 12.568 1.719 -22.893 1.00 97.88 87 GLU A C 1
ATOM 698 O O . GLU A 1 87 ? 13.130 2.026 -23.944 1.00 97.88 87 GLU A O 1
ATOM 703 N N . MET A 1 88 ? 12.894 0.604 -22.229 1.00 96.50 88 MET A N 1
ATOM 704 C CA . MET A 1 88 ? 13.982 -0.282 -22.656 1.00 96.50 88 MET A CA 1
ATOM 705 C C . MET A 1 88 ? 13.783 -0.806 -24.079 1.00 96.50 88 MET A C 1
ATOM 707 O O . MET A 1 88 ? 14.742 -0.882 -24.846 1.00 96.50 88 MET A O 1
ATOM 711 N N . ARG A 1 89 ? 12.549 -1.159 -24.460 1.00 97.62 89 ARG A N 1
ATOM 712 C CA . ARG A 1 89 ? 12.239 -1.593 -25.833 1.00 97.62 89 ARG A CA 1
ATOM 713 C C . ARG A 1 89 ? 12.500 -0.488 -26.847 1.00 97.62 89 ARG A C 1
ATOM 715 O O . ARG A 1 89 ? 13.062 -0.769 -27.901 1.00 97.62 89 ARG A O 1
ATOM 722 N N . THR A 1 90 ? 12.112 0.741 -26.526 1.00 97.19 90 THR A N 1
ATOM 723 C CA . THR A 1 90 ? 12.313 1.903 -27.400 1.00 97.19 90 THR A CA 1
ATOM 724 C C . THR A 1 90 ? 13.802 2.186 -27.568 1.00 97.19 90 THR A C 1
ATOM 726 O O . THR A 1 90 ? 14.303 2.181 -28.690 1.00 97.19 90 THR A O 1
ATOM 729 N N . ASN A 1 91 ? 14.536 2.264 -26.455 1.00 96.62 91 ASN A N 1
ATOM 730 C CA . ASN A 1 91 ? 15.984 2.472 -26.451 1.00 96.62 91 ASN A CA 1
ATOM 731 C C . ASN A 1 91 ? 16.722 1.379 -27.237 1.00 96.62 91 ASN A C 1
ATOM 733 O O . ASN A 1 91 ? 17.667 1.657 -27.975 1.00 96.62 91 ASN A O 1
ATOM 737 N N . PHE A 1 92 ? 16.280 0.124 -27.117 1.00 97.31 92 PHE A N 1
ATOM 738 C CA . PHE A 1 92 ? 16.865 -0.983 -27.867 1.00 97.31 92 PHE A CA 1
ATOM 739 C C . PHE A 1 92 ? 16.621 -0.861 -29.377 1.00 97.31 92 PHE A C 1
ATOM 741 O O . PHE A 1 92 ? 17.536 -1.100 -30.164 1.00 97.31 92 PHE A O 1
ATOM 748 N N . ILE A 1 93 ? 15.419 -0.458 -29.796 1.00 97.44 93 ILE A N 1
ATOM 749 C CA . ILE A 1 93 ? 15.104 -0.216 -31.212 1.00 97.44 93 ILE A CA 1
ATOM 750 C C . ILE A 1 93 ? 15.969 0.922 -31.772 1.00 97.44 93 ILE A C 1
ATOM 752 O O . ILE A 1 93 ? 1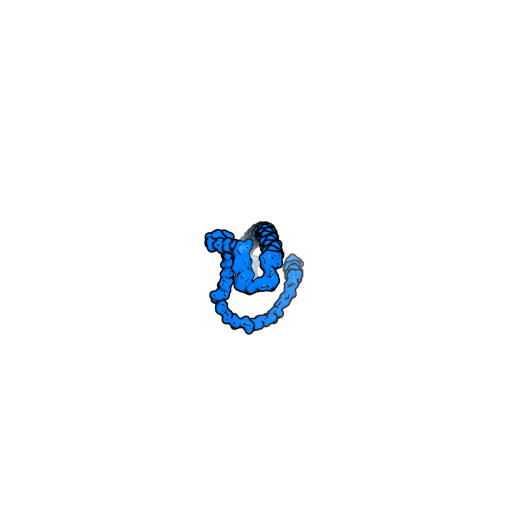6.539 0.783 -32.855 1.00 97.44 93 ILE A O 1
ATOM 756 N N . ASP A 1 94 ? 16.132 2.012 -31.027 1.00 96.81 94 ASP A N 1
ATOM 757 C CA . ASP A 1 94 ? 16.961 3.146 -31.448 1.00 96.81 94 ASP A CA 1
ATOM 758 C C . ASP A 1 94 ? 18.442 2.767 -31.566 1.00 96.81 94 ASP A C 1
ATOM 760 O O . ASP A 1 94 ? 19.128 3.157 -32.522 1.00 96.81 94 ASP A O 1
ATOM 764 N N . LEU A 1 95 ? 18.931 1.934 -30.644 1.00 97.50 95 LEU A N 1
ATOM 765 C CA . LEU A 1 95 ? 20.275 1.373 -30.716 1.00 97.50 95 LEU A CA 1
ATOM 766 C C . LEU A 1 95 ? 20.449 0.497 -31.964 1.00 97.50 95 LEU A C 1
ATOM 768 O O . LEU A 1 95 ? 21.458 0.626 -32.661 1.00 97.50 95 LEU A O 1
ATOM 772 N N . LEU A 1 96 ? 19.468 -0.352 -32.288 1.00 97.50 96 LEU A N 1
ATOM 773 C CA . LEU A 1 96 ? 19.496 -1.177 -33.498 1.00 97.50 96 LEU A CA 1
ATOM 774 C C . LEU A 1 96 ? 19.527 -0.325 -34.771 1.00 97.50 96 LEU A C 1
ATOM 776 O O . LEU A 1 96 ? 20.346 -0.584 -35.654 1.00 97.50 96 LEU A O 1
ATOM 780 N N . HIS A 1 97 ? 18.699 0.718 -34.859 1.00 96.88 97 HIS A N 1
ATOM 781 C CA . HIS A 1 97 ? 18.718 1.640 -35.998 1.00 96.88 97 HIS A CA 1
ATOM 782 C C . HIS A 1 97 ? 20.066 2.354 -36.139 1.00 96.88 97 HIS A C 1
ATOM 784 O O . HIS A 1 97 ? 20.594 2.494 -37.247 1.00 96.88 97 HIS A O 1
ATOM 790 N N . THR A 1 98 ? 20.655 2.774 -35.019 1.00 96.69 98 THR A N 1
ATOM 791 C CA . THR A 1 98 ? 21.978 3.409 -34.999 1.00 96.69 98 THR A CA 1
ATOM 792 C C . THR A 1 98 ? 23.056 2.447 -35.495 1.00 96.69 98 THR A C 1
ATOM 794 O O . THR A 1 98 ? 23.850 2.803 -36.372 1.00 96.69 98 THR A O 1
ATOM 797 N N . ALA A 1 99 ? 23.044 1.205 -35.007 1.00 95.81 99 ALA A N 1
ATOM 798 C CA . ALA A 1 99 ? 23.966 0.161 -35.441 1.00 95.81 99 ALA A CA 1
ATOM 799 C C . ALA A 1 99 ? 23.812 -0.158 -36.938 1.00 95.81 99 ALA A C 1
ATOM 801 O O . ALA A 1 99 ? 24.810 -0.296 -37.648 1.00 95.81 99 ALA A O 1
ATOM 802 N N . GLU A 1 100 ? 22.582 -0.211 -37.456 1.00 96.56 100 GLU A N 1
ATOM 803 C CA . GLU A 1 100 ? 22.333 -0.446 -38.880 1.00 96.56 100 GLU A CA 1
ATOM 804 C C . GLU A 1 100 ? 22.867 0.701 -39.751 1.00 96.56 100 GLU A C 1
ATOM 806 O O . GLU A 1 100 ? 23.506 0.464 -40.781 1.00 96.56 100 GLU A O 1
ATOM 811 N N . LYS A 1 101 ? 22.662 1.955 -39.328 1.00 96.00 101 LYS A N 1
ATOM 812 C CA . LYS A 1 101 ? 23.195 3.136 -40.022 1.00 96.00 101 LYS A CA 1
ATOM 813 C C . LYS A 1 101 ? 24.724 3.132 -40.044 1.00 96.00 101 LYS A C 1
ATOM 815 O O . LYS A 1 101 ? 25.327 3.426 -41.081 1.00 96.00 101 LYS A O 1
ATOM 820 N N . MET A 1 102 ? 25.356 2.772 -38.927 1.00 95.38 102 MET A N 1
ATOM 821 C CA . MET A 1 102 ? 26.807 2.599 -38.859 1.00 95.38 102 MET A CA 1
ATOM 822 C C . MET A 1 102 ? 27.286 1.506 -39.811 1.00 95.38 102 MET A C 1
ATOM 824 O O . MET A 1 102 ? 28.214 1.749 -40.580 1.00 95.38 102 MET A O 1
ATOM 828 N N . ARG A 1 103 ? 26.631 0.338 -39.821 1.00 95.50 103 ARG A N 1
ATOM 829 C CA . ARG A 1 103 ? 26.982 -0.763 -40.727 1.00 95.50 103 ARG A CA 1
ATOM 830 C C . ARG A 1 103 ? 26.936 -0.319 -42.189 1.00 95.50 103 ARG A C 1
ATOM 832 O O . ARG A 1 103 ? 27.928 -0.486 -42.887 1.00 95.50 103 ARG A O 1
ATOM 839 N N . LYS A 1 104 ? 25.852 0.338 -42.618 1.00 95.56 104 LYS A N 1
ATOM 840 C CA . LYS A 1 104 ? 25.726 0.882 -43.985 1.00 95.56 104 LYS A CA 1
ATOM 841 C C . LYS A 1 104 ? 26.825 1.893 -44.315 1.00 95.56 104 LYS A C 1
ATOM 843 O O . LYS A 1 104 ? 27.341 1.914 -45.425 1.00 95.56 104 LYS A O 1
ATOM 848 N N . THR A 1 105 ? 27.203 2.734 -43.353 1.00 94.00 105 THR A N 1
ATOM 849 C CA . THR A 1 105 ? 28.294 3.704 -43.538 1.00 94.00 105 THR A CA 1
ATOM 850 C C . THR A 1 105 ? 29.632 2.998 -43.753 1.00 94.00 105 THR A C 1
ATOM 852 O O . THR A 1 105 ? 30.401 3.391 -44.631 1.00 94.00 105 THR A O 1
ATOM 855 N N . ILE A 1 106 ? 29.897 1.940 -42.984 1.00 92.62 106 ILE A N 1
ATOM 856 C CA . ILE A 1 106 ? 31.104 1.122 -43.124 1.00 92.62 106 ILE A CA 1
ATOM 857 C C . ILE A 1 106 ? 31.104 0.406 -44.477 1.00 92.62 106 ILE A C 1
ATOM 859 O O . ILE A 1 106 ? 32.087 0.536 -45.203 1.00 92.62 106 ILE A O 1
ATOM 863 N N . GLU A 1 107 ? 30.014 -0.272 -44.842 1.00 94.00 107 GLU A N 1
ATOM 864 C CA . GLU A 1 107 ? 29.855 -0.972 -46.128 1.00 94.00 107 GLU A CA 1
ATOM 865 C C . GLU A 1 107 ? 30.116 -0.017 -47.302 1.00 94.00 107 GLU A C 1
ATOM 867 O O . GLU A 1 107 ? 31.005 -0.264 -48.117 1.00 94.00 107 GLU A O 1
ATOM 872 N N . ASN A 1 108 ? 29.464 1.151 -47.308 1.00 93.00 108 ASN A N 1
ATOM 873 C CA . ASN A 1 108 ? 29.692 2.181 -48.322 1.00 93.00 108 ASN A CA 1
ATOM 874 C C . ASN A 1 108 ? 31.160 2.639 -48.366 1.00 93.00 108 ASN A C 1
ATOM 876 O O . ASN A 1 108 ? 31.725 2.825 -49.441 1.00 93.00 108 ASN A O 1
ATOM 880 N N . SER A 1 109 ? 31.808 2.834 -47.212 1.00 88.69 109 SER A N 1
ATOM 881 C CA . SER A 1 109 ? 33.218 3.247 -47.177 1.00 88.69 109 SER A CA 1
ATOM 882 C C . SER A 1 109 ? 34.161 2.174 -47.735 1.00 88.69 109 SER A C 1
ATOM 884 O O . SER A 1 109 ? 35.134 2.507 -48.415 1.00 88.69 109 SER A O 1
ATOM 886 N N . GLN A 1 110 ? 33.855 0.894 -47.501 1.00 91.56 110 GLN A N 1
ATOM 887 C CA . GLN A 1 110 ? 34.618 -0.241 -48.017 1.00 91.56 110 GLN A CA 1
ATOM 888 C C . GLN A 1 110 ? 34.463 -0.369 -49.533 1.00 91.56 110 GLN A C 1
ATOM 890 O O . GLN A 1 110 ? 35.466 -0.503 -50.234 1.00 91.56 110 GLN A O 1
ATOM 895 N N . GLU A 1 111 ? 33.240 -0.260 -50.054 1.00 92.19 111 GLU A N 1
ATOM 896 C CA . GLU A 1 111 ? 32.978 -0.237 -51.498 1.00 92.19 111 GLU A CA 1
ATOM 897 C C . GLU A 1 111 ? 33.731 0.908 -52.183 1.00 92.19 111 GLU A C 1
ATOM 899 O O . GLU A 1 111 ? 34.410 0.70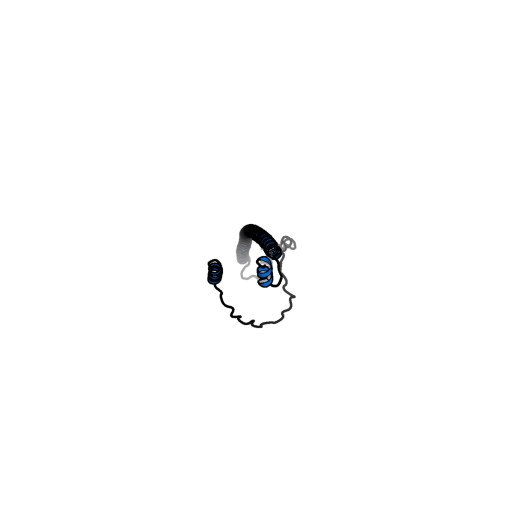0 -53.192 1.00 92.19 111 GLU A O 1
ATOM 904 N N . MET A 1 112 ? 33.692 2.105 -51.592 1.00 85.38 112 MET A N 1
ATOM 905 C CA . MET A 1 112 ? 34.423 3.267 -52.097 1.00 85.38 112 MET A CA 1
ATOM 906 C C . MET A 1 112 ? 35.939 3.044 -52.080 1.00 85.38 112 MET A C 1
ATOM 908 O O . MET A 1 112 ? 36.615 3.361 -53.058 1.00 85.38 112 MET A O 1
ATOM 912 N N . TYR A 1 113 ? 36.486 2.455 -51.014 1.00 86.44 113 TYR A N 1
ATOM 913 C CA . TYR A 1 113 ? 37.906 2.102 -50.946 1.00 86.44 113 TYR A CA 1
ATOM 914 C C . TYR A 1 113 ? 38.305 1.093 -52.035 1.00 86.44 113 TYR A C 1
ATOM 916 O O . TYR A 1 113 ? 39.329 1.268 -52.704 1.00 86.44 113 TYR A O 1
ATOM 924 N N . MET A 1 114 ? 37.492 0.058 -52.259 1.00 87.50 114 MET A N 1
ATOM 925 C CA . MET A 1 114 ? 37.730 -0.946 -53.301 1.00 87.50 114 MET A CA 1
ATOM 926 C C . MET A 1 114 ? 37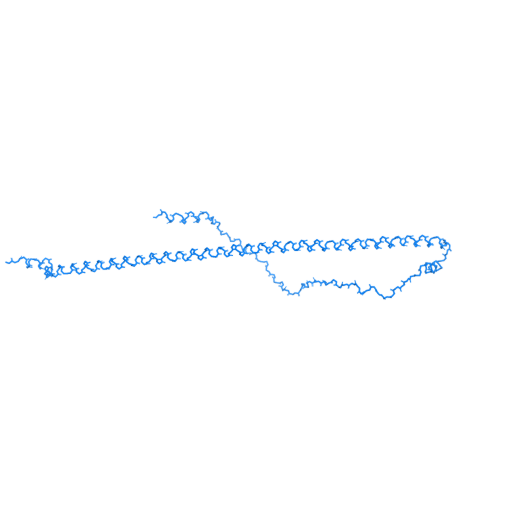.667 -0.342 -54.708 1.00 87.50 114 MET A C 1
ATOM 928 O O . MET A 1 114 ? 38.534 -0.615 -55.542 1.00 87.50 114 MET A O 1
ATOM 932 N N . LEU A 1 115 ? 36.695 0.534 -54.971 1.00 86.19 115 LEU A N 1
ATOM 933 C CA . LEU A 1 115 ? 36.602 1.267 -56.234 1.00 86.19 115 LEU A CA 1
ATOM 934 C C . LEU A 1 115 ? 37.847 2.136 -56.460 1.00 86.19 115 LEU A C 1
ATOM 936 O O . LEU A 1 115 ? 38.443 2.124 -57.542 1.00 86.19 115 LEU A O 1
ATOM 940 N N . TYR A 1 116 ? 38.265 2.869 -55.427 1.00 84.56 116 TYR A N 1
ATOM 941 C CA . TYR A 1 116 ? 39.389 3.789 -55.516 1.00 84.56 116 TYR A CA 1
ATOM 942 C C . TYR A 1 116 ? 40.722 3.080 -55.716 1.00 84.56 116 TYR A C 1
ATOM 944 O O . TYR A 1 116 ? 41.464 3.438 -56.633 1.00 84.56 116 TYR A O 1
ATOM 952 N N . SER A 1 117 ? 40.994 2.047 -54.922 1.00 81.31 117 SER A N 1
ATOM 953 C CA . SER A 1 117 ? 42.191 1.214 -55.060 1.00 81.31 117 SER A CA 1
ATOM 954 C C . SER A 1 117 ? 42.281 0.576 -56.448 1.00 81.31 117 SER A C 1
ATOM 956 O O . SER A 1 117 ? 43.326 0.672 -57.090 1.00 81.31 117 SER A O 1
ATOM 958 N N . THR A 1 118 ? 41.179 0.032 -56.974 1.00 82.50 118 THR A N 1
ATOM 959 C CA . THR A 1 118 ? 41.137 -0.549 -58.327 1.00 82.50 118 THR A CA 1
ATOM 960 C C . THR A 1 118 ? 41.488 0.481 -59.404 1.00 82.50 118 THR A C 1
ATOM 962 O O . THR A 1 118 ? 42.285 0.196 -60.299 1.00 82.50 118 THR A O 1
ATOM 965 N N . LYS A 1 119 ? 40.938 1.701 -59.323 1.00 82.75 119 LYS A N 1
ATOM 966 C CA . LYS A 1 119 ? 41.255 2.770 -60.284 1.00 82.75 119 LYS A CA 1
ATOM 967 C C . LYS A 1 119 ? 42.727 3.185 -60.211 1.00 82.75 119 LYS A C 1
ATOM 969 O O . LYS A 1 119 ? 43.360 3.340 -61.249 1.00 82.75 119 LYS A O 1
ATOM 974 N N . ILE A 1 120 ? 43.279 3.320 -59.002 1.00 79.25 120 ILE A N 1
ATOM 975 C CA . ILE A 1 120 ? 44.692 3.673 -58.789 1.00 79.25 120 ILE A CA 1
ATOM 976 C C . ILE A 1 120 ? 45.603 2.623 -59.423 1.00 79.25 120 ILE A C 1
ATOM 978 O O . ILE A 1 120 ? 46.495 2.976 -60.190 1.00 79.25 120 ILE A O 1
ATOM 982 N N . LEU A 1 121 ? 45.346 1.341 -59.150 1.00 78.88 121 LEU A N 1
ATOM 983 C CA . LEU A 1 121 ? 46.122 0.232 -59.709 1.00 78.88 121 LEU A CA 1
ATOM 984 C C . LEU A 1 121 ? 46.038 0.168 -61.242 1.00 78.88 121 LEU A C 1
ATOM 986 O O . LEU A 1 121 ? 46.975 -0.299 -61.882 1.00 78.88 121 LEU A O 1
ATOM 990 N N . ARG A 1 122 ? 44.940 0.646 -61.842 1.00 80.19 122 ARG A N 1
ATOM 991 C CA . ARG A 1 122 ? 44.779 0.720 -63.300 1.00 80.19 122 ARG A CA 1
ATOM 992 C C . ARG A 1 122 ? 45.499 1.915 -63.929 1.00 80.19 122 ARG A C 1
ATOM 994 O O . ARG A 1 122 ? 46.025 1.794 -65.031 1.00 80.19 122 ARG A O 1
ATOM 1001 N N . GLU A 1 123 ? 45.454 3.081 -63.292 1.00 76.50 123 GLU A N 1
ATOM 1002 C CA . GLU A 1 123 ? 45.878 4.354 -63.896 1.00 76.50 123 GLU A CA 1
ATOM 1003 C C . GLU A 1 123 ? 47.329 4.747 -63.564 1.00 76.50 123 GLU A C 1
ATOM 1005 O O . GLU A 1 123 ? 47.897 5.646 -64.199 1.00 76.50 123 GLU A O 1
ATOM 1010 N N . ILE A 1 124 ? 47.958 4.070 -62.599 1.00 74.25 124 ILE A N 1
ATOM 1011 C CA . ILE A 1 124 ? 49.357 4.283 -62.218 1.00 74.25 124 ILE A CA 1
ATOM 1012 C C . ILE A 1 124 ? 50.198 3.067 -62.651 1.00 74.25 124 ILE A C 1
ATOM 1014 O O . ILE A 1 124 ? 49.989 1.975 -62.129 1.00 74.25 124 ILE A O 1
ATOM 1018 N N . PRO A 1 125 ? 51.161 3.231 -63.580 1.00 65.19 125 PRO A N 1
ATOM 1019 C CA . PRO A 1 125 ? 52.066 2.155 -63.992 1.00 65.19 125 PRO A CA 1
ATOM 1020 C C . PRO A 1 125 ? 52.943 1.670 -62.831 1.00 65.19 125 PRO A C 1
ATOM 1022 O O . PRO A 1 125 ? 53.380 2.487 -62.015 1.00 65.19 125 PRO A O 1
ATOM 1025 N N . LEU A 1 126 ? 53.260 0.369 -62.800 1.00 63.69 126 LEU A N 1
ATOM 1026 C CA . LEU A 1 126 ? 54.110 -0.241 -61.767 1.00 63.69 126 LEU A CA 1
ATOM 1027 C C . LEU A 1 126 ? 55.522 0.375 -61.695 1.00 63.69 126 LEU A C 1
ATOM 1029 O O . LEU A 1 126 ? 56.140 0.319 -60.636 1.00 63.69 126 LEU A O 1
ATOM 1033 N N . GLU A 1 127 ? 56.019 1.004 -62.768 1.00 56.72 127 GLU A N 1
ATOM 1034 C CA . GLU A 1 127 ? 57.343 1.651 -62.802 1.00 56.72 127 GLU A CA 1
ATOM 1035 C C . GLU A 1 127 ? 57.353 3.154 -62.420 1.00 56.72 127 GLU A C 1
ATOM 1037 O O . GLU A 1 127 ? 58.367 3.835 -62.583 1.00 56.72 127 GLU A O 1
ATOM 1042 N N . SER A 1 128 ? 56.245 3.714 -61.915 1.00 63.97 128 SER A N 1
ATOM 1043 C CA . SER A 1 128 ? 56.175 5.117 -61.464 1.00 63.97 128 SER A CA 1
ATOM 1044 C C . SER A 1 128 ? 56.968 5.362 -60.170 1.00 63.97 128 SER A C 1
ATOM 1046 O O . SER A 1 128 ? 56.886 4.580 -59.226 1.00 63.97 128 SER A O 1
ATOM 1048 N N . SER A 1 129 ? 57.651 6.511 -60.047 1.00 76.56 129 SER A N 1
ATOM 1049 C CA . SER A 1 129 ? 58.223 6.930 -58.756 1.00 76.56 129 SER A CA 1
ATOM 1050 C C . SER A 1 129 ? 57.117 7.161 -57.714 1.00 76.56 129 SER A C 1
ATOM 1052 O O . SER A 1 129 ? 56.016 7.607 -58.055 1.00 76.56 129 SER A O 1
ATOM 1054 N N . ILE A 1 130 ? 57.406 6.880 -56.437 1.00 69.50 130 ILE A N 1
ATOM 1055 C CA . ILE A 1 130 ? 56.433 6.977 -55.329 1.00 69.50 130 ILE A CA 1
ATOM 1056 C C . ILE A 1 130 ? 55.807 8.380 -55.263 1.00 69.50 130 ILE A C 1
ATOM 1058 O O . ILE A 1 130 ? 54.594 8.513 -55.132 1.00 69.50 130 ILE A O 1
ATOM 1062 N N . ASN A 1 131 ? 56.611 9.432 -55.439 1.00 76.56 131 ASN A N 1
ATOM 1063 C CA . ASN A 1 131 ? 56.129 10.815 -55.392 1.00 76.56 131 ASN A CA 1
ATOM 1064 C C . ASN A 1 131 ? 55.191 11.152 -56.565 1.00 76.56 131 ASN A C 1
ATOM 1066 O O . ASN A 1 131 ? 54.180 11.822 -56.368 1.00 76.56 131 ASN A O 1
ATOM 1070 N N . ALA A 1 132 ? 55.478 10.651 -57.772 1.00 71.62 132 ALA A N 1
ATOM 1071 C CA . ALA A 1 132 ? 54.604 10.836 -58.931 1.00 71.62 132 ALA A CA 1
ATOM 1072 C C . ALA A 1 132 ? 53.289 10.047 -58.795 1.00 71.62 132 ALA A C 1
ATOM 1074 O O . ALA A 1 132 ? 52.232 10.527 -59.209 1.00 71.62 132 ALA A O 1
ATOM 1075 N N . ALA A 1 133 ? 53.341 8.868 -58.167 1.00 71.62 133 ALA A N 1
ATOM 1076 C CA . ALA A 1 133 ? 52.158 8.077 -57.854 1.00 71.62 133 ALA A CA 1
ATOM 1077 C C . ALA A 1 133 ? 51.257 8.798 -56.837 1.00 71.62 133 ALA A C 1
ATOM 1079 O O . ALA A 1 133 ? 50.059 8.932 -57.070 1.00 71.62 133 ALA A O 1
ATOM 1080 N N . VAL A 1 134 ? 51.826 9.336 -55.753 1.00 75.00 134 VAL A N 1
ATOM 1081 C CA . VAL A 1 134 ? 51.084 10.081 -54.719 1.00 75.00 134 VAL A CA 1
ATOM 1082 C C . VAL A 1 134 ? 50.373 11.310 -55.295 1.00 75.00 134 VAL A C 1
ATOM 1084 O O . VAL A 1 134 ? 49.203 11.537 -54.984 1.00 75.00 134 VAL A O 1
ATOM 1087 N N . GLU A 1 135 ? 51.027 12.084 -56.164 1.00 76.19 135 GLU A N 1
ATOM 1088 C CA . GLU A 1 135 ? 50.396 13.253 -56.794 1.00 76.19 135 GLU A CA 1
ATOM 1089 C C . GLU A 1 135 ? 49.279 12.864 -57.774 1.00 76.19 135 GLU A C 1
ATOM 1091 O O . GLU A 1 135 ? 48.221 13.495 -57.778 1.00 76.19 135 GLU A O 1
ATOM 1096 N N . LYS A 1 136 ? 49.436 11.770 -58.534 1.00 75.12 136 LYS A N 1
ATOM 1097 C CA . LYS A 1 136 ? 48.343 11.233 -59.360 1.00 75.12 136 LYS A CA 1
ATOM 1098 C C . LYS A 1 136 ? 47.160 10.759 -58.519 1.00 75.12 136 LYS A C 1
ATOM 1100 O O . LYS A 1 136 ? 46.026 11.068 -58.866 1.00 75.12 136 LYS A O 1
ATOM 1105 N N . VAL A 1 137 ? 47.389 10.077 -57.394 1.00 75.94 137 VAL A N 1
ATOM 1106 C CA . VAL A 1 137 ? 46.305 9.675 -56.476 1.00 75.94 137 VAL A CA 1
ATOM 1107 C C . VAL A 1 137 ? 45.521 10.897 -55.983 1.00 75.94 137 VAL A C 1
ATOM 1109 O O . VAL A 1 137 ? 44.291 10.872 -56.002 1.00 75.94 137 VAL A O 1
ATOM 1112 N N . LYS A 1 138 ? 46.207 11.988 -55.611 1.00 77.81 138 LYS A N 1
ATOM 1113 C CA . LYS A 1 138 ? 45.562 13.251 -55.201 1.00 77.81 138 LYS A CA 1
ATOM 1114 C C . LYS A 1 138 ? 44.747 13.904 -56.322 1.00 77.81 138 LYS A C 1
ATOM 1116 O O . LYS A 1 138 ? 43.720 14.509 -56.038 1.00 77.81 138 LYS A O 1
ATOM 1121 N N . GLN A 1 139 ? 45.188 13.795 -57.576 1.00 75.00 139 GLN A N 1
ATOM 1122 C CA . GLN A 1 139 ? 44.450 14.313 -58.735 1.00 75.00 139 GLN A CA 1
ATOM 1123 C C . GLN A 1 139 ? 43.223 13.463 -59.079 1.00 75.00 139 GLN A C 1
ATOM 1125 O O . GLN A 1 139 ? 42.184 14.003 -59.451 1.00 75.00 139 GLN A O 1
ATOM 1130 N N . LEU A 1 140 ? 43.330 12.139 -58.946 1.00 69.62 140 LEU A N 1
ATOM 1131 C CA . LEU A 1 140 ? 42.233 11.206 -59.214 1.00 69.62 140 LEU A CA 1
ATOM 1132 C C . LEU A 1 140 ? 41.149 11.250 -58.140 1.00 69.62 140 LEU A C 1
ATOM 1134 O O . LEU A 1 140 ? 39.980 11.012 -58.450 1.00 69.62 140 LEU A O 1
ATOM 1138 N N . TYR A 1 141 ? 41.546 11.583 -56.911 1.00 67.19 141 TYR A N 1
ATOM 1139 C CA . TYR A 1 141 ? 40.675 11.744 -55.757 1.00 67.19 141 TYR A CA 1
ATOM 1140 C C . TYR A 1 141 ? 41.059 13.007 -54.996 1.00 67.19 141 TYR A C 1
ATOM 1142 O O . TYR A 1 141 ? 41.760 12.928 -53.980 1.00 67.19 141 TYR A O 1
ATOM 1150 N N . PRO A 1 142 ? 40.607 14.185 -55.462 1.00 63.47 142 PRO A N 1
ATOM 1151 C CA . PRO A 1 142 ? 40.741 15.391 -54.674 1.00 63.47 142 PRO A CA 1
ATOM 1152 C C . PRO A 1 142 ? 39.982 15.155 -53.373 1.00 63.47 142 PRO A C 1
ATOM 1154 O O . PRO A 1 142 ? 38.756 15.046 -53.362 1.00 63.47 142 PRO A O 1
ATOM 1157 N N . GLN A 1 143 ? 40.725 15.025 -52.274 1.00 57.44 143 GLN A N 1
ATOM 1158 C CA . GLN A 1 143 ? 40.139 14.992 -50.947 1.00 57.44 143 GLN A CA 1
ATOM 1159 C C . GLN A 1 143 ? 39.343 16.286 -50.810 1.00 57.44 143 GLN A C 1
ATOM 1161 O O . GLN A 1 143 ? 39.926 17.366 -50.689 1.00 57.44 143 GLN A O 1
ATOM 1166 N N . THR A 1 144 ? 38.013 16.210 -50.854 1.00 51.72 144 THR A N 1
ATOM 1167 C CA . THR A 1 144 ? 37.188 17.305 -50.361 1.00 51.72 144 THR A CA 1
ATOM 1168 C C . THR A 1 144 ? 37.437 17.345 -48.869 1.00 51.72 144 THR A C 1
ATOM 1170 O O . THR A 1 144 ? 36.748 16.686 -48.091 1.00 51.72 144 THR A O 1
ATOM 1173 N N . ILE A 1 145 ? 38.463 18.087 -48.460 1.00 46.91 145 ILE A N 1
ATOM 1174 C CA . ILE A 1 145 ? 38.610 18.508 -47.082 1.00 46.91 145 ILE A CA 1
ATOM 1175 C C . ILE A 1 145 ? 37.429 19.449 -46.853 1.00 46.91 145 ILE A C 1
ATOM 1177 O O . ILE A 1 145 ? 37.528 20.659 -47.044 1.00 46.91 145 ILE A O 1
ATOM 1181 N N . LYS A 1 146 ? 36.275 18.887 -46.485 1.00 44.12 146 LYS A N 1
ATOM 1182 C CA . LYS A 1 146 ? 35.221 19.637 -45.812 1.00 44.12 146 LYS A CA 1
ATOM 1183 C C . LYS A 1 146 ? 35.786 20.008 -44.444 1.00 44.12 146 LYS A C 1
ATOM 1185 O O . LYS A 1 146 ? 35.551 19.323 -43.454 1.00 44.12 146 LYS A O 1
ATOM 1190 N N . LYS A 1 147 ? 36.607 21.059 -44.412 1.00 49.34 147 LYS A N 1
ATOM 1191 C CA . LYS A 1 147 ? 36.817 21.832 -43.194 1.00 49.34 147 LYS A CA 1
ATOM 1192 C C . LYS A 1 147 ? 35.439 22.363 -42.797 1.00 49.34 147 LYS A C 1
ATOM 1194 O O . LYS A 1 147 ? 34.766 22.966 -43.622 1.00 49.34 147 LYS A O 1
ATOM 1199 N N . GLU A 1 148 ? 35.054 22.069 -41.557 1.00 45.16 148 GLU A N 1
ATOM 1200 C CA . GLU A 1 148 ? 34.005 22.765 -40.801 1.00 45.16 148 GLU A CA 1
ATOM 1201 C C . GLU A 1 148 ? 32.569 22.656 -41.349 1.00 45.16 148 GLU A C 1
ATOM 1203 O O . GLU A 1 148 ? 32.125 23.521 -42.088 1.00 45.16 148 GLU A O 1
ATOM 1208 N N . ALA A 1 149 ? 31.815 21.627 -40.925 1.00 36.97 149 ALA A N 1
ATOM 1209 C CA . ALA A 1 149 ? 30.349 21.721 -40.707 1.00 36.97 149 ALA A CA 1
ATOM 1210 C C . ALA A 1 149 ? 29.684 20.443 -40.127 1.00 36.97 149 ALA A C 1
ATOM 1212 O O . ALA A 1 149 ? 28.464 20.346 -40.149 1.00 36.97 149 ALA A O 1
ATOM 1213 N N . ALA A 1 150 ? 30.423 19.449 -39.612 1.00 35.69 150 ALA A N 1
ATOM 1214 C CA . ALA A 1 150 ? 29.824 18.175 -39.167 1.00 35.69 150 ALA A CA 1
ATOM 1215 C C . ALA A 1 150 ? 30.044 17.831 -37.678 1.00 35.69 150 ALA A C 1
ATOM 1217 O O . ALA A 1 150 ? 29.890 16.680 -37.290 1.00 35.69 150 ALA A O 1
ATOM 1218 N N . ILE A 1 151 ? 30.378 18.815 -36.833 1.00 37.19 151 ILE A N 1
ATOM 1219 C CA . ILE A 1 151 ? 30.497 18.642 -35.366 1.00 37.19 151 ILE A CA 1
ATOM 1220 C C . ILE A 1 151 ? 29.462 19.523 -34.636 1.00 37.19 151 ILE A C 1
ATOM 1222 O O . ILE A 1 151 ? 29.767 20.174 -33.644 1.00 37.19 151 ILE A O 1
ATOM 1226 N N . LYS A 1 152 ? 28.232 19.632 -35.160 1.00 38.53 152 LYS A N 1
ATOM 1227 C CA . LYS A 1 152 ? 27.137 20.361 -34.479 1.00 38.53 152 LYS A CA 1
ATOM 1228 C C . LYS A 1 152 ? 25.795 19.625 -34.396 1.00 38.53 152 LYS A C 1
ATOM 1230 O O . LYS A 1 152 ? 24.831 20.212 -33.931 1.00 38.53 152 LYS A O 1
ATOM 1235 N N . GLU A 1 153 ? 25.743 18.341 -34.740 1.00 36.31 153 GLU A N 1
ATOM 1236 C CA . GLU A 1 153 ? 24.577 17.481 -34.456 1.00 36.31 153 GLU A CA 1
ATOM 1237 C C . GLU A 1 153 ? 24.971 16.218 -33.678 1.00 36.31 153 GLU A C 1
ATOM 1239 O O . GLU A 1 153 ? 24.418 15.140 -33.864 1.00 36.31 153 GLU A O 1
ATOM 1244 N N . GLN A 1 154 ? 25.942 16.346 -32.775 1.00 37.06 154 GLN A N 1
ATOM 1245 C CA . GLN A 1 154 ? 25.940 15.494 -31.594 1.00 37.06 154 GLN A CA 1
ATOM 1246 C C . GLN A 1 154 ? 25.185 16.266 -30.524 1.00 37.06 154 GLN A C 1
ATOM 1248 O O . GLN A 1 154 ? 25.718 17.189 -29.910 1.00 37.06 154 GLN A O 1
ATOM 1253 N N . THR A 1 155 ? 23.916 15.917 -30.336 1.00 32.50 155 THR A N 1
ATOM 1254 C CA . THR A 1 155 ? 23.270 16.081 -29.038 1.00 32.50 155 THR A CA 1
ATOM 1255 C C . THR A 1 155 ? 24.254 15.533 -28.002 1.00 32.50 155 THR A C 1
ATOM 1257 O O . THR A 1 155 ? 24.686 14.386 -28.159 1.00 32.50 155 THR A O 1
ATOM 1260 N N . PRO A 1 156 ? 24.680 16.316 -26.998 1.00 34.62 156 PRO A N 1
ATOM 1261 C CA . PRO A 1 156 ? 25.481 15.756 -25.931 1.00 34.62 156 PRO A CA 1
ATOM 1262 C C . PRO A 1 156 ? 24.603 14.707 -25.257 1.00 34.62 156 PRO A C 1
ATOM 1264 O O . PRO A 1 156 ? 23.556 15.028 -24.694 1.00 34.62 156 PRO A O 1
ATOM 1267 N N . ILE A 1 157 ? 25.006 13.442 -25.362 1.00 35.78 157 ILE A N 1
ATOM 1268 C CA . ILE A 1 157 ? 24.600 12.438 -24.389 1.00 35.78 157 ILE A CA 1
ATOM 1269 C C . ILE A 1 157 ? 25.073 13.026 -23.064 1.00 35.78 157 ILE A C 1
ATOM 1271 O O . ILE A 1 157 ? 26.275 13.190 -22.855 1.00 35.78 157 ILE A O 1
ATOM 1275 N N . GLN A 1 158 ? 24.133 13.458 -22.226 1.00 33.56 158 GLN A N 1
ATOM 1276 C CA . GLN A 1 158 ? 24.445 13.775 -20.845 1.00 33.56 158 GLN A CA 1
ATOM 1277 C C . GLN A 1 158 ? 24.926 12.469 -20.217 1.00 33.56 158 GLN A C 1
ATOM 1279 O O . GLN A 1 158 ? 24.129 11.600 -19.867 1.00 33.56 158 GLN A O 1
ATOM 1284 N N . GLU A 1 159 ? 26.245 12.313 -20.132 1.00 35.22 159 GLU A N 1
ATOM 1285 C CA . GLU A 1 159 ? 26.882 11.443 -19.158 1.00 35.22 159 GLU A CA 1
ATOM 1286 C C . GLU A 1 159 ? 26.368 11.878 -17.789 1.00 35.22 159 GLU A C 1
ATOM 1288 O O . GLU A 1 159 ? 26.846 12.836 -17.190 1.00 35.22 159 GLU A O 1
ATOM 1293 N N . THR A 1 160 ? 25.355 11.174 -17.292 1.00 31.95 160 THR A N 1
ATOM 1294 C CA . THR A 1 160 ? 25.101 11.140 -15.855 1.00 31.95 160 THR A CA 1
ATOM 1295 C C . THR A 1 160 ? 26.081 10.119 -15.287 1.00 31.95 160 THR A C 1
ATOM 1297 O O . THR A 1 160 ? 25.710 9.002 -14.938 1.00 31.95 160 THR A O 1
ATOM 1300 N N . ILE A 1 161 ? 27.367 10.476 -15.282 1.00 35.09 161 ILE A N 1
ATOM 1301 C CA . ILE A 1 161 ? 28.327 9.850 -14.381 1.00 35.09 161 ILE A CA 1
ATOM 1302 C C . ILE A 1 161 ? 28.010 10.459 -13.022 1.00 35.09 161 ILE A C 1
ATOM 1304 O O . ILE A 1 161 ? 28.238 11.640 -12.771 1.00 35.09 161 ILE A O 1
ATOM 1308 N N . ILE A 1 162 ? 27.383 9.657 -12.170 1.00 33.59 162 ILE A N 1
ATOM 1309 C CA . ILE A 1 162 ? 27.356 9.923 -10.740 1.00 33.59 162 ILE A CA 1
ATOM 1310 C C . ILE A 1 162 ? 28.798 9.701 -10.283 1.00 33.59 162 ILE A C 1
ATOM 1312 O O . ILE A 1 162 ? 29.224 8.557 -10.125 1.00 33.59 162 ILE A O 1
ATOM 1316 N N . ASP A 1 163 ? 29.553 10.792 -10.146 1.00 29.17 163 ASP A N 1
ATOM 1317 C CA . ASP A 1 163 ? 30.843 10.793 -9.464 1.00 29.17 163 ASP A CA 1
ATOM 1318 C C . ASP A 1 163 ? 30.611 10.340 -8.022 1.00 29.17 163 ASP A C 1
ATOM 1320 O O . ASP A 1 163 ? 30.049 11.043 -7.178 1.00 29.17 163 ASP A O 1
ATOM 1324 N N . ALA A 1 164 ? 31.012 9.103 -7.765 1.00 40.09 164 ALA A N 1
ATOM 1325 C CA . ALA A 1 164 ? 31.239 8.597 -6.435 1.00 40.09 164 ALA A CA 1
ATOM 1326 C C . ALA A 1 164 ? 32.592 9.131 -5.964 1.00 40.09 164 ALA A C 1
ATOM 1328 O O . ALA A 1 164 ? 33.615 8.573 -6.334 1.00 40.09 164 ALA A O 1
ATOM 1329 N N . GLU A 1 165 ? 32.585 10.181 -5.146 1.00 35.03 165 GLU A N 1
ATOM 1330 C CA . GLU A 1 165 ? 33.600 10.423 -4.114 1.00 35.03 165 GLU A CA 1
ATOM 1331 C C . GLU A 1 165 ? 33.126 11.557 -3.193 1.00 35.03 165 GLU A C 1
ATOM 1333 O O . GLU A 1 165 ? 33.206 12.732 -3.530 1.00 35.03 165 GLU A O 1
ATOM 1338 N N . ASP A 1 166 ? 32.519 11.191 -2.060 1.00 36.41 166 ASP A N 1
ATOM 1339 C CA . ASP A 1 166 ? 33.106 11.406 -0.727 1.00 36.41 166 ASP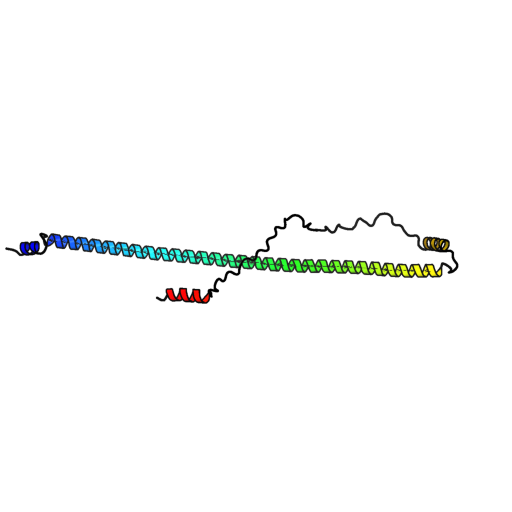 A CA 1
ATOM 13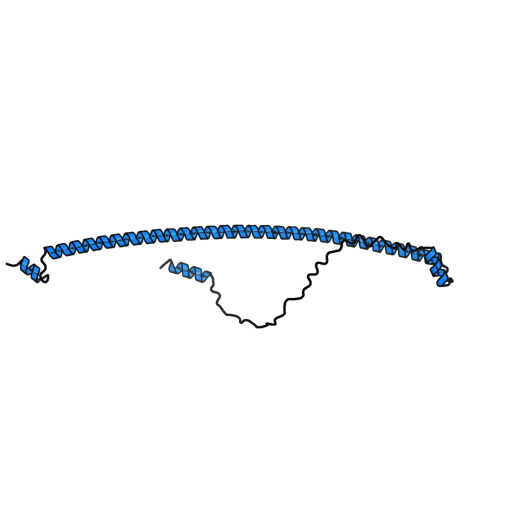40 C C . ASP A 1 166 ? 32.107 10.918 0.344 1.00 36.41 166 ASP A C 1
ATOM 1342 O O . ASP A 1 166 ? 31.260 11.659 0.848 1.00 36.41 166 ASP A O 1
ATOM 1346 N N . VAL A 1 167 ? 32.156 9.621 0.664 1.00 32.28 167 VAL A N 1
ATOM 1347 C CA . VAL A 1 167 ? 31.586 9.102 1.915 1.00 32.28 167 VAL A CA 1
ATOM 1348 C C . VAL A 1 167 ? 32.678 8.266 2.580 1.00 32.28 167 VAL A C 1
ATOM 1350 O O . VAL A 1 167 ? 33.165 7.308 1.975 1.00 32.28 167 VAL A O 1
ATOM 1353 N N . PRO A 1 168 ? 33.108 8.620 3.802 1.00 32.59 168 PRO A N 1
ATOM 1354 C CA . PRO A 1 168 ? 34.283 8.034 4.423 1.00 32.59 168 PRO A CA 1
ATOM 1355 C C . PRO A 1 168 ? 34.071 6.545 4.715 1.00 32.59 168 PRO A C 1
ATOM 1357 O O . PRO A 1 168 ? 33.143 6.156 5.427 1.00 32.59 168 PRO A O 1
ATOM 1360 N N . MET A 1 169 ? 34.991 5.714 4.217 1.00 37.62 169 MET A N 1
ATOM 1361 C CA . MET A 1 169 ? 35.178 4.346 4.692 1.00 37.62 169 MET A CA 1
ATOM 1362 C C . MET A 1 169 ? 35.613 4.376 6.163 1.00 37.62 169 MET A C 1
ATOM 1364 O O . MET A 1 169 ? 36.788 4.565 6.475 1.00 37.62 169 MET A O 1
ATOM 1368 N N . GLN A 1 170 ? 34.673 4.136 7.076 1.00 32.62 170 GLN A N 1
ATOM 1369 C CA . GLN A 1 170 ? 34.995 3.529 8.363 1.00 32.62 170 GLN A CA 1
ATOM 1370 C C . GLN A 1 170 ? 34.838 2.013 8.248 1.00 32.62 170 GLN A C 1
ATOM 1372 O O . GLN A 1 170 ? 33.741 1.465 8.202 1.00 32.62 170 GLN A O 1
ATOM 1377 N N . THR A 1 171 ? 35.990 1.349 8.213 1.00 41.97 171 THR A N 1
ATOM 1378 C CA . THR A 1 171 ? 36.217 -0.019 8.685 1.00 41.97 171 THR A CA 1
ATOM 1379 C C . THR A 1 171 ? 35.367 -0.347 9.907 1.00 41.97 171 THR A C 1
ATOM 1381 O O . THR A 1 171 ? 35.674 0.158 10.981 1.00 41.97 171 THR A O 1
ATOM 1384 N N . VAL A 1 172 ? 34.401 -1.260 9.773 1.00 30.41 172 VAL A N 1
ATOM 1385 C CA . VAL A 1 172 ? 34.004 -2.178 10.853 1.00 30.41 172 VAL A CA 1
ATOM 1386 C C . VAL A 1 172 ? 33.522 -3.498 10.235 1.00 30.41 172 VAL A C 1
ATOM 1388 O O . VAL A 1 172 ? 32.332 -3.733 10.054 1.00 30.41 172 VAL A O 1
ATOM 1391 N N . CYS A 1 173 ? 34.463 -4.399 9.946 1.00 35.44 173 CYS A N 1
ATOM 1392 C CA . CYS A 1 173 ? 34.191 -5.819 10.142 1.00 35.44 173 CYS A CA 1
ATOM 1393 C C . CYS A 1 173 ? 34.211 -6.046 11.654 1.00 35.44 173 CYS A C 1
ATOM 1395 O O . CYS A 1 173 ? 35.285 -6.105 12.239 1.00 35.44 173 CYS A O 1
ATOM 1397 N N . ASN A 1 174 ? 33.043 -6.132 12.282 1.00 29.50 174 ASN A N 1
ATOM 1398 C CA . ASN A 1 174 ? 32.891 -6.851 13.539 1.00 29.50 174 ASN A CA 1
ATOM 1399 C C . ASN A 1 174 ? 31.620 -7.684 13.437 1.00 29.50 174 ASN A C 1
ATOM 1401 O O . ASN A 1 174 ? 30.501 -7.176 13.380 1.00 29.50 174 ASN A O 1
ATOM 1405 N N . GLU A 1 175 ? 31.860 -8.985 13.372 1.00 43.28 175 GLU A N 1
ATOM 1406 C CA . GLU A 1 175 ? 30.903 -10.061 13.547 1.00 43.28 175 GLU A CA 1
ATOM 1407 C C . GLU A 1 175 ? 29.966 -9.730 14.715 1.00 43.28 175 GLU A C 1
ATOM 1409 O O . GLU A 1 175 ? 30.401 -9.551 15.852 1.00 43.28 175 GLU A O 1
ATOM 1414 N N . THR A 1 176 ? 28.666 -9.615 14.442 1.00 30.77 176 THR A N 1
ATOM 1415 C CA . THR A 1 176 ? 27.659 -9.549 15.506 1.00 30.77 176 THR A CA 1
ATOM 1416 C C . THR A 1 176 ? 27.148 -10.973 15.736 1.00 30.77 176 THR A C 1
ATOM 1418 O O . THR A 1 176 ? 26.807 -11.655 14.767 1.00 30.77 176 THR A O 1
ATOM 1421 N N . PRO A 1 177 ? 27.155 -11.475 16.982 1.00 33.16 177 PRO A N 1
ATOM 1422 C CA . PRO A 1 177 ? 26.997 -12.892 17.257 1.00 33.16 177 PRO A CA 1
ATOM 1423 C C . PRO A 1 177 ? 25.575 -13.358 16.959 1.00 33.16 177 PRO A C 1
ATOM 1425 O O . PRO A 1 177 ? 24.595 -12.665 17.231 1.00 33.16 177 PRO A O 1
ATOM 1428 N N . VAL A 1 178 ? 25.488 -14.590 16.459 1.00 40.81 178 VAL A N 1
ATOM 1429 C CA . VAL A 1 178 ? 24.268 -15.395 16.391 1.00 40.81 178 VAL A CA 1
ATOM 1430 C C . VAL A 1 178 ? 23.598 -15.392 17.769 1.00 40.81 178 VAL A C 1
ATOM 1432 O O . VAL A 1 178 ? 24.013 -16.113 18.678 1.00 40.81 178 VAL A O 1
ATOM 1435 N N . SER A 1 179 ? 22.552 -14.582 17.931 1.00 34.12 179 SER A N 1
ATOM 1436 C CA . SER A 1 179 ? 21.643 -14.702 19.066 1.00 34.12 179 SER A CA 1
ATOM 1437 C C . SER A 1 179 ? 20.704 -15.864 18.777 1.00 34.12 179 SER A C 1
ATOM 1439 O O . SER A 1 179 ? 19.810 -15.779 17.936 1.00 34.12 179 SER A O 1
ATOM 1441 N N . LYS A 1 180 ? 20.936 -16.985 19.461 1.00 46.25 180 LYS A N 1
ATOM 1442 C CA . LYS A 1 180 ? 19.957 -18.063 19.576 1.00 46.25 180 LYS A CA 1
ATOM 1443 C C . LYS A 1 180 ? 18.746 -17.515 20.330 1.00 46.25 180 LYS A C 1
ATOM 1445 O O . LYS A 1 180 ? 18.765 -17.478 21.557 1.00 46.25 180 LYS A O 1
ATOM 1450 N N . GLN A 1 181 ? 17.693 -17.127 19.621 1.00 34.78 181 GLN A N 1
ATOM 1451 C CA . GLN A 1 181 ? 16.375 -16.954 20.222 1.00 34.78 181 GLN A CA 1
ATOM 1452 C C . GLN A 1 181 ? 15.348 -17.783 19.455 1.00 34.78 181 GLN A C 1
ATOM 1454 O O . GLN A 1 181 ? 15.055 -17.553 18.290 1.00 34.78 181 GLN A O 1
ATOM 1459 N N . SER A 1 182 ? 14.907 -18.811 20.176 1.00 43.19 182 SER A N 1
ATOM 1460 C CA . SER A 1 182 ? 13.815 -19.749 19.946 1.00 43.19 182 SER A CA 1
ATOM 1461 C C . SER A 1 182 ? 12.735 -19.293 18.965 1.00 43.19 182 SER A C 1
ATOM 1463 O O . SER A 1 182 ? 12.003 -18.338 19.235 1.00 43.19 182 SER A O 1
ATOM 1465 N N . GLU A 1 183 ? 12.563 -20.089 17.912 1.00 44.56 183 GLU A N 1
ATOM 1466 C CA . GLU A 1 183 ? 11.325 -20.210 17.148 1.00 44.56 183 GLU A CA 1
ATOM 1467 C C . GLU A 1 183 ? 10.188 -20.580 18.110 1.00 44.56 183 GLU A C 1
ATOM 1469 O O . GLU A 1 183 ? 9.970 -21.743 18.447 1.00 44.56 183 GLU A O 1
ATOM 1474 N N . THR A 1 184 ? 9.470 -19.579 18.611 1.00 50.66 184 THR A N 1
ATOM 1475 C CA . THR A 1 184 ? 8.149 -19.817 19.186 1.00 50.66 184 THR A CA 1
ATOM 1476 C C . THR A 1 184 ? 7.191 -19.886 18.013 1.00 50.66 184 THR A C 1
ATOM 1478 O O . THR A 1 184 ? 6.829 -18.878 17.410 1.00 50.66 184 THR A O 1
ATOM 1481 N N . ASN A 1 185 ? 6.874 -21.121 17.631 1.00 55.97 185 ASN A N 1
ATOM 1482 C CA . ASN A 1 185 ? 5.922 -21.425 16.580 1.00 55.97 185 ASN A CA 1
ATOM 1483 C C . ASN A 1 185 ? 4.582 -20.754 16.924 1.00 55.97 185 ASN A C 1
ATOM 1485 O O . ASN A 1 185 ? 4.023 -20.974 18.000 1.00 55.97 185 ASN A O 1
ATOM 1489 N N . VAL A 1 186 ? 4.093 -19.905 16.020 1.00 58.06 186 VAL A N 1
ATOM 1490 C CA . VAL A 1 186 ? 2.858 -19.115 16.166 1.00 58.06 186 VAL A CA 1
ATOM 1491 C C . VAL A 1 186 ? 1.661 -20.007 16.535 1.00 58.06 186 VAL A C 1
ATOM 1493 O O . VAL A 1 186 ? 0.770 -19.579 17.271 1.00 58.06 186 VAL A O 1
ATOM 1496 N N . ASP A 1 187 ? 1.690 -21.279 16.132 1.00 58.12 187 ASP A N 1
ATOM 1497 C CA . ASP A 1 187 ? 0.676 -22.278 16.477 1.00 58.12 187 ASP A CA 1
ATOM 1498 C C . ASP A 1 187 ? 0.600 -22.611 17.977 1.00 58.12 187 ASP A C 1
ATOM 1500 O O . ASP A 1 187 ? -0.491 -22.865 18.498 1.00 58.12 187 ASP A O 1
ATOM 1504 N N . ASP A 1 188 ? 1.719 -22.577 18.704 1.00 62.91 188 ASP A N 1
ATOM 1505 C CA . ASP A 1 188 ? 1.733 -22.850 20.147 1.00 62.91 188 ASP A CA 1
ATOM 1506 C C . ASP A 1 188 ? 1.210 -21.652 20.952 1.00 62.91 188 ASP A C 1
ATOM 1508 O O . ASP A 1 188 ? 0.537 -21.828 21.975 1.00 62.91 188 ASP A O 1
ATOM 1512 N N . LEU A 1 189 ? 1.410 -20.431 20.445 1.00 62.91 189 LEU A N 1
ATOM 1513 C CA . LEU A 1 189 ? 0.831 -19.217 21.023 1.00 62.91 189 LEU A CA 1
ATOM 1514 C C . LEU A 1 189 ? -0.699 -19.211 20.868 1.00 62.91 189 LEU A C 1
ATOM 1516 O O . LEU A 1 189 ? -1.424 -18.928 21.824 1.00 62.91 189 LEU A O 1
ATOM 1520 N N . ILE A 1 190 ? -1.202 -19.611 19.696 1.00 69.69 190 ILE A N 1
ATOM 1521 C CA . ILE A 1 190 ? -2.643 -19.715 19.422 1.00 69.69 190 ILE A CA 1
ATOM 1522 C C . ILE A 1 190 ? -3.292 -20.816 20.276 1.00 69.69 190 ILE A C 1
ATOM 1524 O O . ILE A 1 190 ? -4.399 -20.632 20.792 1.00 69.69 190 ILE A O 1
ATOM 1528 N N . LYS A 1 191 ? -2.612 -21.948 20.495 1.00 73.19 191 LYS A N 1
ATOM 1529 C CA . LYS A 1 191 ? -3.105 -23.009 21.392 1.00 73.19 191 LYS A CA 1
ATOM 1530 C C . LYS A 1 191 ? -3.156 -22.567 22.855 1.00 73.19 191 LYS A C 1
ATOM 1532 O O . LYS A 1 191 ? -4.140 -22.867 23.528 1.00 73.19 191 LYS A O 1
ATOM 1537 N N . SER A 1 192 ? -2.156 -21.826 23.332 1.00 69.81 192 SER A N 1
ATOM 1538 C CA . SER A 1 192 ? -2.111 -21.315 24.710 1.00 69.81 192 SER A CA 1
ATOM 1539 C C . SER A 1 192 ? -3.235 -20.308 24.998 1.00 69.81 192 SER A C 1
ATOM 1541 O O . SER A 1 192 ? -3.944 -20.425 26.000 1.00 69.81 192 SER A O 1
ATOM 1543 N N . ILE A 1 193 ? -3.496 -19.390 24.060 1.00 67.25 193 ILE A N 1
ATOM 1544 C CA . ILE A 1 193 ? -4.591 -18.409 24.166 1.00 67.25 193 ILE A CA 1
ATOM 1545 C C . ILE A 1 193 ? -5.961 -19.105 24.190 1.00 67.25 193 ILE A C 1
ATOM 1547 O O . ILE A 1 193 ? -6.851 -18.726 24.953 1.00 67.25 193 ILE A O 1
ATOM 1551 N N . ASN A 1 194 ? -6.135 -20.162 23.395 1.00 68.31 194 ASN A N 1
ATOM 1552 C CA . ASN A 1 194 ? -7.384 -20.923 23.366 1.00 68.31 194 ASN A CA 1
ATOM 1553 C C . ASN A 1 194 ? -7.586 -21.811 24.606 1.00 68.31 194 ASN A C 1
ATOM 1555 O O . ASN A 1 194 ? -8.732 -22.063 24.982 1.00 68.31 194 ASN A O 1
ATOM 1559 N N . ALA A 1 195 ? -6.512 -22.255 25.264 1.00 70.62 195 ALA A N 1
ATOM 1560 C CA . ALA A 1 195 ? -6.592 -23.012 26.513 1.00 70.62 195 ALA A CA 1
ATOM 1561 C C . ALA A 1 195 ? -7.052 -22.139 27.694 1.00 70.62 195 ALA A C 1
ATOM 1563 O O . ALA A 1 195 ? -7.856 -22.589 28.506 1.00 70.62 195 ALA A O 1
ATOM 1564 N N . GLN A 1 196 ? -6.632 -20.870 27.749 1.00 60.84 196 GLN A N 1
ATOM 1565 C CA . GLN A 1 196 ? -7.056 -19.925 28.794 1.00 60.84 196 GLN A CA 1
ATOM 1566 C C . GLN A 1 196 ? -8.519 -19.472 28.674 1.00 60.84 196 GLN A C 1
ATOM 1568 O O . GLN A 1 196 ? -9.094 -19.028 29.658 1.00 60.84 196 GLN A O 1
ATOM 1573 N N . ARG A 1 197 ? -9.145 -19.609 27.498 1.00 56.28 197 ARG A N 1
ATOM 1574 C CA . ARG A 1 197 ? -10.573 -19.295 27.286 1.00 56.28 197 ARG A CA 1
ATOM 1575 C C . ARG A 1 197 ? -11.525 -20.447 27.627 1.00 56.28 197 ARG A C 1
ATOM 1577 O O . ARG A 1 197 ? -12.735 -20.269 27.539 1.00 56.28 197 ARG A O 1
ATOM 1584 N N . ARG A 1 198 ? -10.999 -21.638 27.935 1.00 51.28 198 ARG A N 1
ATOM 1585 C CA . ARG A 1 198 ? -11.786 -22.853 28.220 1.00 51.28 198 ARG A CA 1
ATOM 1586 C C . ARG A 1 198 ? -11.682 -23.341 29.670 1.00 51.28 198 ARG A C 1
ATOM 1588 O O . ARG A 1 198 ? -12.269 -24.377 29.973 1.00 51.28 198 ARG A O 1
ATOM 1595 N N . SER A 1 199 ? -10.954 -22.627 30.531 1.00 45.09 199 SER A N 1
ATOM 1596 C CA . SER A 1 199 ? -10.974 -22.819 31.988 1.00 45.09 199 SER A CA 1
ATOM 1597 C C . SER A 1 199 ? -11.873 -21.787 32.650 1.00 45.09 199 SER A C 1
ATOM 1599 O O . SER A 1 199 ? -12.301 -22.095 33.783 1.00 45.09 199 SER A O 1
#

Sequence (199 aa):
MDKTVKFKTVFNGYSKTEVDQYLNELDTQYQNEHLAISRLMLNAQNRSDQIIHEAEQRAAEILAKAEADSKMIRAEAEQVKADLIQEMRTNFIDLLHTAEKMRKTIENSQEMYMLYSTKILREIPLESSINAAVEKVKQLYPQTIKKEAAIKEQTPIQETIIDAEDVPMQTVCNETPVSKQSETNVDDLI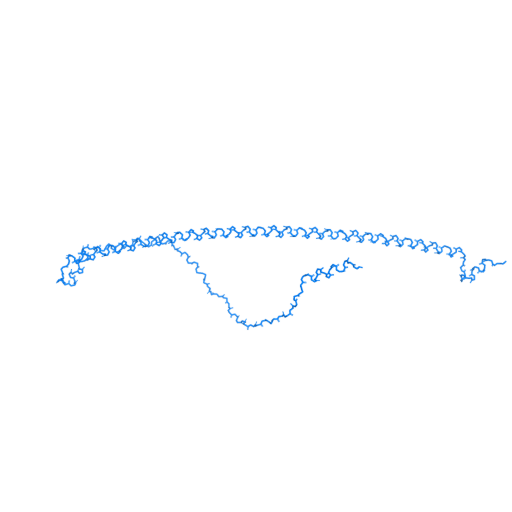KSINAQRRS

Secondary structure (DSSP, 8-state):
--SHHHHHHHTTT--HHHHHHHHHHHHHHHHHHHHHHHHHHHHHHHHHHHHHHHHHHHHHHHHHHHHHHHHHHHHHHHHHHHHHHHHHHHHHHHHHHHHHHHHHHHHHHHHHHHHHHHHHHHHS-TTS-HHHHHHHHHHHS------SSSSS---------------------------------HHHHHHHHHHHT--

InterPro domains:
  IPR019933 DivIVA domain [TIGR03544] (5-26)

Radius of gyration: 51.92 Å; chains: 1; bounding box: 98×46×151 Å